Protein AF-A0A183TJP1-F1 (afdb_monomer)

Foldseek 3Di:
DAEALLAEDDPVNLVVQVVVQVVQVVCVVVVDDDAAAHEHALDDDSLVVSCVVVVHDSVVSSVVSVVNHVCCVCPVSVGPHDHVPYYYCPDPVNCVVVVVVLVVCVVVVQKDKDWDWFWADPVSRDTDDPVQADPQCAGVPPRGRTDTDTDIDMDGPVVVVDDVPPPPVPDDDDDDDDDDPDDDDD

Structure (mmCIF, N/CA/C/O backbone):
data_AF-A0A183TJP1-F1
#
_entry.id   AF-A0A183TJP1-F1
#
loop_
_atom_site.group_PDB
_atom_site.id
_atom_site.type_symbol
_atom_site.label_atom_id
_atom_site.label_alt_id
_atom_site.label_comp_id
_atom_site.label_asym_id
_atom_site.label_entity_id
_atom_site.label_seq_id
_atom_site.pdbx_PDB_ins_code
_atom_site.Cartn_x
_atom_site.Cartn_y
_atom_site.Cartn_z
_atom_site.occupancy
_atom_site.B_iso_or_equiv
_atom_site.auth_seq_id
_atom_site.auth_comp_id
_atom_site.auth_asym_id
_atom_site.auth_atom_id
_atom_site.pdbx_PDB_model_num
ATOM 1 N N . MET A 1 1 ? -11.135 -2.118 0.634 1.00 88.88 1 MET A N 1
ATOM 2 C CA . MET A 1 1 ? -9.864 -1.625 0.067 1.00 88.88 1 MET A CA 1
ATOM 3 C C . MET A 1 1 ? -9.422 -0.454 0.915 1.00 88.88 1 MET A C 1
ATOM 5 O O . MET A 1 1 ? -10.287 0.301 1.332 1.00 88.88 1 MET A O 1
ATOM 9 N N . PHE A 1 2 ? -8.143 -0.367 1.237 1.00 92.06 2 PHE A N 1
ATOM 10 C CA . PHE A 1 2 ? -7.569 0.700 2.052 1.00 92.06 2 PHE A CA 1
ATOM 11 C C . PHE A 1 2 ? -6.941 1.753 1.116 1.00 92.06 2 PHE A C 1
ATOM 13 O O . PHE A 1 2 ? -6.644 1.404 -0.028 1.00 92.06 2 PHE A O 1
ATOM 20 N N . PRO A 1 3 ? -6.851 3.036 1.507 1.00 95.25 3 PRO A N 1
ATOM 21 C CA . PRO A 1 3 ? -6.576 4.113 0.559 1.00 95.25 3 PRO A CA 1
ATOM 22 C C . PRO A 1 3 ? -5.080 4.312 0.283 1.00 95.25 3 PRO A C 1
ATOM 24 O O . PRO A 1 3 ? -4.235 4.041 1.139 1.00 95.25 3 PRO A O 1
ATOM 27 N N . TYR A 1 4 ? -4.782 4.900 -0.879 1.00 93.75 4 TYR A N 1
ATOM 28 C CA . TYR A 1 4 ? -3.494 5.544 -1.139 1.00 93.75 4 TYR A CA 1
ATOM 29 C C . TYR A 1 4 ? -3.394 6.849 -0.330 1.00 93.75 4 TYR A C 1
ATOM 31 O O . TYR A 1 4 ? -4.295 7.689 -0.442 1.00 93.75 4 TYR A O 1
ATOM 39 N N . PRO A 1 5 ? -2.319 7.085 0.444 1.00 93.38 5 PRO A N 1
ATOM 40 C CA . PRO A 1 5 ? -2.103 8.326 1.179 1.00 93.38 5 PRO A CA 1
ATOM 41 C C . PRO A 1 5 ? -1.522 9.424 0.274 1.00 93.38 5 PRO A C 1
ATOM 43 O O . PRO A 1 5 ? -0.452 9.978 0.519 1.00 93.38 5 PRO A O 1
ATOM 46 N N . SER A 1 6 ? -2.225 9.732 -0.815 1.00 85.31 6 SER A N 1
ATOM 47 C CA . SER A 1 6 ? -1.802 10.703 -1.832 1.00 85.31 6 SER A CA 1
ATOM 48 C C . SER A 1 6 ? -2.405 12.103 -1.640 1.00 85.31 6 SER A C 1
ATOM 50 O O . SER A 1 6 ? -2.262 12.954 -2.516 1.00 85.31 6 SER A O 1
ATOM 52 N N . GLY A 1 7 ? -3.113 12.347 -0.533 1.00 88.25 7 GLY A N 1
ATOM 53 C CA . GLY A 1 7 ? -3.747 13.628 -0.226 1.00 88.25 7 GLY A CA 1
ATOM 54 C C . GLY A 1 7 ? -4.853 13.491 0.822 1.00 88.25 7 GLY A C 1
ATOM 55 O O . GLY A 1 7 ? -4.671 12.839 1.844 1.00 88.25 7 GLY A O 1
ATOM 56 N N . ARG A 1 8 ? -6.016 14.106 0.568 1.00 93.06 8 ARG A N 1
ATOM 57 C CA . ARG A 1 8 ? -7.192 14.040 1.456 1.00 93.06 8 ARG A CA 1
ATOM 58 C C . ARG A 1 8 ? -8.213 13.018 0.967 1.00 93.06 8 ARG A C 1
ATOM 60 O O . ARG A 1 8 ? -8.347 12.785 -0.234 1.00 93.06 8 ARG A O 1
ATOM 67 N N . LEU A 1 9 ? -8.988 12.461 1.895 1.00 96.00 9 LEU A N 1
ATOM 68 C CA . LEU A 1 9 ? -10.126 11.618 1.548 1.00 96.00 9 LEU A CA 1
ATOM 69 C C . LEU A 1 9 ? -11.232 12.465 0.908 1.00 96.00 9 LEU A C 1
ATOM 71 O O . LEU A 1 9 ? -11.452 13.623 1.253 1.00 96.00 9 LEU A O 1
ATOM 75 N N . HIS A 1 10 ? -11.948 11.851 -0.027 1.00 94.69 10 HIS A N 1
ATOM 76 C CA . HIS A 1 10 ? -13.047 12.463 -0.779 1.00 94.69 10 HIS A CA 1
ATOM 77 C C . HIS A 1 10 ? -14.344 11.656 -0.621 1.00 94.69 10 HIS A C 1
ATOM 79 O O . HIS A 1 10 ? -14.328 10.537 -0.110 1.00 94.69 10 HIS A O 1
ATOM 85 N N . MET A 1 11 ? -15.464 12.154 -1.153 1.00 96.12 11 MET A N 1
ATOM 86 C CA . MET A 1 11 ? -16.792 11.529 -1.001 1.00 96.12 11 MET A CA 1
ATOM 87 C C . MET A 1 11 ? -16.870 10.061 -1.446 1.00 96.12 11 MET A C 1
ATOM 89 O O . MET A 1 11 ? -17.576 9.268 -0.829 1.00 96.12 11 MET A O 1
ATOM 93 N N . GLY A 1 12 ? -16.113 9.664 -2.474 1.00 95.88 12 GLY A N 1
ATOM 94 C CA . GLY A 1 12 ? -15.980 8.248 -2.846 1.00 95.88 12 GLY A CA 1
ATOM 95 C C . GLY A 1 12 ? -15.450 7.353 -1.713 1.00 95.88 12 GLY A C 1
ATOM 96 O O . GLY A 1 12 ? -16.001 6.279 -1.483 1.00 95.88 12 GLY A O 1
ATOM 97 N N . HIS A 1 13 ? -14.447 7.815 -0.959 1.00 97.06 13 HIS A N 1
ATOM 98 C CA . HIS A 1 13 ? -13.922 7.097 0.203 1.00 97.06 13 HIS A CA 1
ATOM 99 C C . HIS A 1 13 ? -14.969 7.002 1.311 1.00 97.06 13 HIS A C 1
ATOM 101 O O . HIS A 1 13 ? -15.227 5.909 1.812 1.00 97.06 13 HIS A O 1
ATOM 107 N N . LEU A 1 14 ? -15.621 8.128 1.630 1.00 96.12 14 LEU A N 1
ATOM 108 C CA . LEU A 1 14 ? -16.692 8.166 2.626 1.00 96.12 14 LEU A CA 1
ATOM 109 C C . LEU A 1 14 ? -17.774 7.136 2.291 1.00 96.12 14 LEU A C 1
ATOM 111 O O . LEU A 1 14 ? -18.090 6.290 3.117 1.00 96.12 14 LEU A O 1
ATOM 115 N N . ARG A 1 15 ? -18.271 7.129 1.048 1.00 96.56 15 ARG A N 1
ATOM 116 C CA . ARG A 1 15 ? -19.293 6.173 0.600 1.00 96.56 15 ARG A CA 1
ATOM 117 C C . ARG A 1 15 ? -18.889 4.723 0.873 1.00 96.56 15 ARG A C 1
ATOM 119 O O . ARG A 1 15 ? -19.682 3.971 1.433 1.00 96.56 15 ARG A O 1
ATOM 126 N N . VAL A 1 16 ? -17.688 4.317 0.461 1.00 96.44 16 VAL A N 1
ATOM 127 C CA . VAL A 1 16 ? -17.241 2.920 0.593 1.00 96.44 16 VAL A CA 1
ATOM 128 C C . VAL A 1 16 ? -17.039 2.545 2.062 1.00 96.44 16 VAL A C 1
ATOM 130 O O . VAL A 1 16 ? -17.449 1.461 2.482 1.00 96.44 16 VAL A O 1
ATOM 133 N N . TYR A 1 17 ? -16.450 3.433 2.860 1.00 97.88 17 TYR A N 1
ATOM 134 C CA . TYR A 1 17 ? -16.143 3.136 4.257 1.00 97.88 17 TYR A CA 1
ATOM 135 C C . TYR A 1 17 ? -17.367 3.202 5.166 1.00 97.88 17 TYR A C 1
ATOM 137 O O . TYR A 1 17 ? -17.483 2.372 6.064 1.00 97.88 17 TYR A O 1
ATOM 145 N N . THR A 1 18 ? -18.324 4.091 4.897 1.00 97.56 18 THR A N 1
ATOM 146 C CA . THR A 1 18 ? -19.598 4.138 5.625 1.00 97.56 18 THR A CA 1
ATOM 147 C C . THR A 1 18 ? -20.397 2.851 5.437 1.00 97.56 18 THR A C 1
ATOM 149 O O . THR A 1 18 ? -20.945 2.338 6.407 1.00 97.56 18 THR A O 1
ATOM 152 N N . VAL A 1 19 ? -20.434 2.272 4.230 1.00 97.44 19 VAL A N 1
ATOM 153 C CA . VAL A 1 19 ? -21.123 0.985 4.006 1.00 97.44 19 VAL A CA 1
ATOM 154 C C . VAL A 1 19 ? -20.506 -0.125 4.862 1.00 97.44 19 VAL A C 1
ATOM 156 O O . VAL A 1 19 ? -21.230 -0.888 5.503 1.00 97.44 19 VAL A O 1
ATOM 159 N N . ALA A 1 20 ? -19.175 -0.196 4.918 1.00 97.19 20 ALA A N 1
ATOM 160 C CA . ALA A 1 20 ? -18.482 -1.165 5.761 1.00 97.19 20 ALA A CA 1
ATOM 161 C C . ALA A 1 20 ? -18.715 -0.903 7.262 1.00 97.19 20 ALA A C 1
ATOM 163 O O . ALA A 1 20 ? -18.936 -1.849 8.015 1.00 97.19 20 ALA A O 1
ATOM 164 N N . ASP A 1 21 ? -18.738 0.363 7.685 1.00 98.19 21 ASP A N 1
ATOM 165 C CA . ASP A 1 21 ? -18.991 0.759 9.073 1.00 98.19 21 ASP A CA 1
ATOM 166 C C . ASP A 1 21 ? -20.412 0.408 9.535 1.00 98.19 21 ASP A C 1
ATOM 168 O O . ASP A 1 21 ? -20.590 -0.124 10.631 1.00 98.19 21 ASP A O 1
ATOM 172 N N . VAL A 1 22 ? -21.421 0.609 8.679 1.00 98.31 22 VAL A N 1
ATOM 173 C CA . VAL A 1 22 ? -22.808 0.193 8.949 1.00 98.31 22 VAL A CA 1
ATOM 174 C C . VAL A 1 22 ? -22.876 -1.311 9.202 1.00 98.31 22 VAL A C 1
ATOM 176 O O . VAL A 1 22 ? -23.465 -1.740 10.196 1.00 98.31 22 VAL A O 1
ATOM 179 N N . LEU A 1 23 ? -22.233 -2.121 8.355 1.00 98.12 23 LEU A N 1
ATOM 180 C CA . LEU A 1 23 ? -22.175 -3.570 8.555 1.00 98.12 23 LEU A CA 1
ATOM 181 C C . LEU A 1 23 ? -21.422 -3.924 9.839 1.00 98.12 23 LEU A C 1
ATOM 183 O O . LEU A 1 23 ? -21.902 -4.746 10.620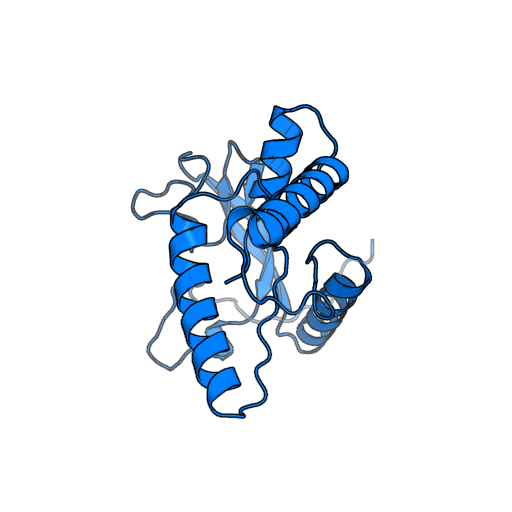 1.00 98.12 23 LEU A O 1
ATOM 187 N N . ALA A 1 24 ? -20.278 -3.290 10.096 1.00 98.19 24 ALA A N 1
ATOM 188 C CA . ALA A 1 24 ? -19.489 -3.548 11.293 1.00 98.19 24 ALA A CA 1
ATOM 189 C C . ALA A 1 24 ? -20.296 -3.277 12.570 1.00 98.19 24 ALA A C 1
ATOM 191 O O . ALA A 1 24 ? -20.317 -4.108 13.479 1.00 98.19 24 ALA A O 1
ATOM 192 N N . ARG A 1 25 ? -21.018 -2.153 12.624 1.00 98.44 25 ARG A N 1
ATOM 193 C CA . ARG A 1 25 ? -21.908 -1.799 13.739 1.00 98.44 25 ARG A CA 1
ATOM 194 C C . ARG A 1 25 ? -23.083 -2.764 13.864 1.00 98.44 25 ARG A C 1
ATOM 196 O O . ARG A 1 25 ? -23.352 -3.218 14.971 1.00 98.44 25 ARG A O 1
ATOM 203 N N . TYR A 1 26 ? -23.724 -3.128 12.754 1.00 98.50 26 TYR A N 1
ATOM 204 C CA . TYR A 1 26 ? -24.827 -4.092 12.734 1.00 98.50 26 TYR A CA 1
ATOM 205 C C . TYR A 1 26 ? -24.418 -5.469 13.277 1.00 98.50 26 TYR A C 1
ATOM 207 O O . TYR A 1 26 ? -25.131 -6.076 14.074 1.00 98.50 26 TYR A O 1
ATOM 215 N N . TYR A 1 27 ? -23.257 -5.987 12.878 1.00 98.50 27 TYR A N 1
ATOM 216 C CA . TYR A 1 27 ? -22.787 -7.276 13.386 1.00 98.50 27 TYR A CA 1
ATOM 217 C C . TYR A 1 27 ? -22.326 -7.179 14.849 1.00 98.50 27 TYR A C 1
ATOM 219 O O . TYR A 1 27 ? -22.632 -8.080 15.631 1.00 98.50 27 TYR A O 1
ATOM 227 N N . ARG A 1 28 ? -21.693 -6.072 15.264 1.00 98.00 28 ARG A N 1
ATOM 228 C CA . ARG A 1 28 ? -21.367 -5.824 16.682 1.00 98.00 28 ARG A CA 1
ATOM 229 C C . ARG A 1 28 ? -22.619 -5.758 17.556 1.00 98.00 28 ARG A C 1
ATOM 231 O O . ARG A 1 28 ? -22.633 -6.364 18.621 1.00 98.00 28 ARG A O 1
ATOM 238 N N . SER A 1 29 ? -23.692 -5.107 17.097 1.00 98.19 29 SER A N 1
ATOM 239 C CA . SER A 1 29 ? -24.959 -5.040 17.843 1.00 98.19 29 SER A CA 1
ATOM 240 C C . SER A 1 29 ? -25.673 -6.390 17.947 1.00 98.19 29 SER A C 1
ATOM 242 O O . SER A 1 29 ? -26.558 -6.548 18.780 1.00 98.19 29 SER A O 1
ATOM 244 N N . ARG A 1 30 ? -25.294 -7.375 17.123 1.00 98.38 30 ARG A N 1
ATOM 245 C CA . ARG A 1 30 ? -25.762 -8.767 17.206 1.00 98.38 30 ARG A CA 1
ATOM 246 C C . ARG A 1 30 ? -24.764 -9.696 17.905 1.00 98.38 30 ARG A C 1
ATOM 248 O O . ARG A 1 30 ? -24.804 -10.903 17.695 1.00 98.38 30 ARG A O 1
ATOM 255 N N . ASN A 1 31 ? -23.885 -9.142 18.742 1.00 98.06 31 ASN A N 1
ATOM 256 C CA . ASN A 1 31 ? -22.903 -9.877 19.545 1.00 98.06 31 ASN A CA 1
ATOM 257 C C . ASN A 1 31 ? -21.882 -10.689 18.727 1.00 98.06 31 ASN A C 1
ATOM 259 O O . ASN A 1 31 ? -21.295 -11.640 19.239 1.00 98.06 31 ASN A O 1
ATOM 263 N N . HIS A 1 32 ? -21.631 -10.318 17.468 1.00 98.38 32 HIS A N 1
ATOM 264 C CA . HIS A 1 32 ? -20.525 -10.898 16.711 1.00 98.38 32 HIS A CA 1
ATOM 265 C C . HIS A 1 32 ? -19.209 -10.181 17.029 1.00 98.38 32 HIS A C 1
ATOM 267 O O . HIS A 1 32 ? -19.157 -8.954 17.153 1.00 98.38 32 HIS A O 1
ATOM 273 N N . THR A 1 33 ? -18.113 -10.938 17.072 1.00 97.75 33 THR A N 1
ATOM 274 C CA . THR A 1 33 ? -16.760 -10.375 17.077 1.00 97.75 33 THR A CA 1
ATOM 275 C C . THR A 1 33 ? -16.428 -9.851 15.682 1.00 97.75 33 THR A C 1
ATOM 277 O O . THR A 1 33 ? -16.286 -10.626 14.739 1.00 97.75 33 THR A O 1
ATOM 280 N N . VAL A 1 34 ? -16.304 -8.529 15.542 1.00 97.81 34 VAL A N 1
ATOM 281 C CA . VAL A 1 34 ? -16.038 -7.871 14.254 1.00 97.81 34 VAL A CA 1
ATOM 282 C C . VAL A 1 34 ? -14.661 -7.222 14.259 1.00 97.81 34 VAL A C 1
ATOM 284 O O . VAL A 1 34 ? -14.406 -6.302 15.039 1.00 97.81 34 VAL A O 1
ATOM 287 N N . ILE A 1 35 ? -13.815 -7.649 13.322 1.00 97.75 35 ILE A N 1
ATOM 288 C CA . ILE A 1 35 ? -12.552 -6.986 12.991 1.00 97.75 35 ILE A CA 1
ATOM 289 C C . ILE A 1 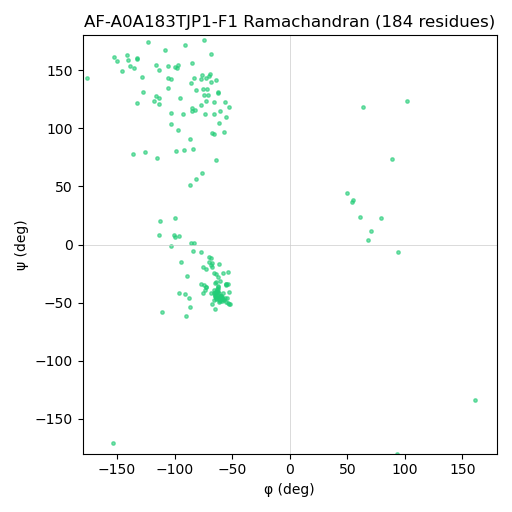35 ? -12.836 -6.019 11.841 1.00 97.75 35 ILE A C 1
ATOM 291 O O . ILE A 1 35 ? -13.142 -6.448 10.730 1.00 97.75 35 ILE A O 1
ATOM 295 N N . PHE A 1 36 ? -12.746 -4.718 12.115 1.00 97.50 36 PHE A N 1
ATOM 296 C CA . PHE A 1 36 ? -12.922 -3.664 11.114 1.00 97.50 36 PHE A CA 1
ATOM 297 C C . PHE A 1 36 ? -11.693 -2.744 11.125 1.00 97.50 36 PHE A C 1
ATOM 299 O O . PHE A 1 36 ? -11.714 -1.710 11.789 1.00 97.50 36 PHE A O 1
ATOM 306 N N . PRO A 1 37 ? -10.587 -3.162 10.486 1.00 97.75 37 PRO A N 1
ATOM 307 C CA . PRO A 1 37 ? -9.316 -2.459 10.538 1.00 97.75 37 PRO A CA 1
ATOM 308 C C . PRO A 1 37 ? -9.203 -1.445 9.392 1.00 97.75 37 PRO A C 1
ATOM 310 O O . PRO A 1 37 ? -10.001 -1.442 8.451 1.00 97.75 37 PRO A O 1
ATOM 313 N N . MET A 1 38 ? -8.157 -0.629 9.445 1.00 97.88 38 MET A N 1
ATOM 314 C CA . MET A 1 38 ? -7.733 0.234 8.346 1.00 97.88 38 MET A CA 1
ATOM 315 C C . MET A 1 38 ? -6.225 0.106 8.141 1.00 97.88 38 MET A C 1
ATOM 317 O O . MET A 1 38 ? -5.511 -0.320 9.043 1.00 97.88 38 MET A O 1
ATOM 321 N N . GLY A 1 39 ? -5.739 0.477 6.964 1.00 97.62 39 GLY A N 1
ATOM 322 C CA . GLY A 1 39 ? -4.312 0.602 6.694 1.00 97.62 39 GLY A CA 1
ATOM 323 C C . GLY A 1 39 ? -4.051 1.613 5.588 1.00 97.62 39 GLY A C 1
ATOM 324 O O . GLY A 1 39 ? -4.977 2.289 5.143 1.00 97.62 39 GLY A O 1
ATOM 325 N N . TRP A 1 40 ? -2.810 1.680 5.115 1.00 97.56 40 TRP A N 1
ATOM 326 C CA . TRP A 1 40 ? -2.371 2.659 4.115 1.00 97.56 40 TRP A CA 1
ATOM 327 C C . TRP A 1 40 ? -1.576 1.993 2.998 1.00 97.56 40 TRP A C 1
ATOM 329 O O . TRP A 1 40 ? -0.559 1.348 3.271 1.00 97.56 40 TRP A O 1
ATOM 339 N N . ASP A 1 41 ? -2.037 2.127 1.750 1.00 95.94 41 ASP A N 1
ATOM 340 C CA . ASP A 1 41 ? -1.293 1.640 0.584 1.00 95.94 41 ASP A CA 1
ATOM 341 C C . ASP A 1 41 ? -0.278 2.709 0.176 1.00 95.94 41 ASP A C 1
ATOM 343 O O . ASP A 1 41 ? -0.541 3.589 -0.633 1.00 95.94 41 ASP A O 1
ATOM 347 N N . ALA A 1 42 ? 0.849 2.706 0.874 1.00 94.56 42 ALA A N 1
ATOM 348 C CA . ALA A 1 42 ? 1.754 3.832 1.038 1.00 94.56 42 ALA A CA 1
ATOM 349 C C . ALA A 1 42 ? 2.992 3.800 0.124 1.00 94.56 42 ALA A C 1
ATOM 351 O O . ALA A 1 42 ? 3.879 4.639 0.270 1.00 94.56 42 ALA A O 1
ATOM 352 N N . PHE A 1 43 ? 3.072 2.847 -0.807 1.00 91.75 43 PHE A N 1
ATOM 353 C CA . PHE A 1 43 ? 4.120 2.787 -1.829 1.00 91.75 43 PHE A CA 1
ATOM 354 C C . PHE A 1 43 ? 3.584 3.133 -3.221 1.00 91.75 43 PHE A C 1
ATOM 356 O O . PHE A 1 43 ? 2.382 3.147 -3.476 1.00 91.75 43 PHE A O 1
ATOM 363 N N . GLY A 1 44 ? 4.517 3.348 -4.146 1.00 86.88 44 GLY A N 1
ATOM 364 C CA . GLY A 1 44 ? 4.236 3.473 -5.568 1.00 86.88 44 GLY A CA 1
ATOM 365 C C . GLY A 1 44 ? 4.019 4.906 -6.035 1.00 86.88 44 GLY A C 1
ATOM 366 O O . GLY A 1 44 ? 4.064 5.871 -5.268 1.00 86.88 44 GLY A O 1
ATOM 367 N N . LEU A 1 45 ? 3.760 5.010 -7.339 1.00 83.75 45 LEU A N 1
ATOM 368 C CA . LEU A 1 45 ? 3.707 6.276 -8.059 1.00 83.75 45 LEU A CA 1
ATOM 369 C C . LEU A 1 45 ? 2.766 7.313 -7.409 1.00 83.75 45 LEU A C 1
ATOM 371 O O . LEU A 1 45 ? 3.137 8.491 -7.39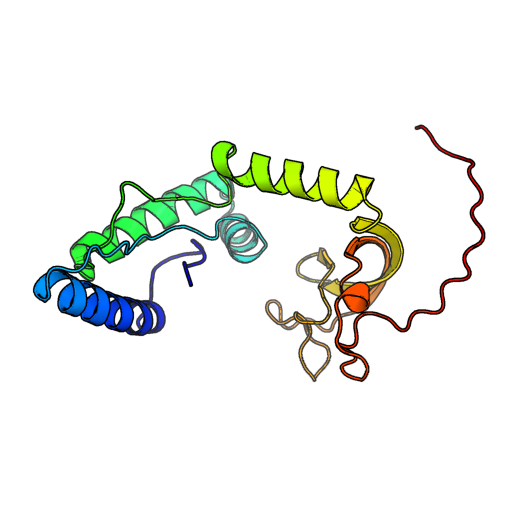7 1.00 83.75 45 LEU A O 1
ATOM 375 N N . PRO A 1 46 ? 1.560 6.968 -6.889 1.00 82.19 46 PRO A N 1
ATOM 376 C CA . PRO A 1 46 ? 0.640 7.955 -6.321 1.00 82.19 46 PRO A CA 1
ATOM 377 C C . PRO A 1 46 ? 1.275 8.866 -5.269 1.00 82.19 46 PRO A C 1
ATOM 379 O O . PRO A 1 46 ? 1.182 10.089 -5.390 1.00 82.19 46 PRO A O 1
ATOM 382 N N . ALA A 1 47 ? 1.946 8.271 -4.281 1.00 81.69 47 ALA A N 1
ATOM 383 C CA . ALA A 1 47 ? 2.628 8.995 -3.213 1.00 81.69 47 ALA A CA 1
ATOM 384 C C . ALA A 1 47 ? 3.920 9.661 -3.710 1.00 81.69 47 ALA A C 1
ATOM 386 O O . ALA A 1 47 ? 4.197 10.799 -3.340 1.00 81.69 47 ALA A O 1
ATOM 387 N N . GLU A 1 48 ? 4.675 8.980 -4.575 1.00 84.50 48 GLU A N 1
ATOM 388 C CA . GLU A 1 48 ? 5.956 9.464 -5.093 1.00 84.50 48 GLU A CA 1
ATOM 389 C C . GLU A 1 48 ? 5.804 10.721 -5.959 1.00 84.50 48 GLU A C 1
ATOM 391 O O . GLU A 1 48 ? 6.376 11.756 -5.620 1.00 84.50 48 GLU A O 1
ATOM 396 N N . ASN A 1 49 ? 4.971 10.695 -7.006 1.00 84.81 49 ASN A N 1
ATOM 397 C CA . ASN A 1 49 ? 4.811 11.863 -7.883 1.00 84.81 49 ASN A CA 1
ATOM 398 C C . ASN A 1 49 ? 4.225 13.058 -7.116 1.00 84.81 49 ASN A C 1
ATOM 400 O O . ASN A 1 49 ? 4.658 14.186 -7.310 1.00 84.81 49 ASN A O 1
ATOM 404 N N . ALA A 1 50 ? 3.282 12.820 -6.194 1.00 83.38 50 ALA A N 1
ATOM 405 C CA . ALA A 1 50 ? 2.693 13.897 -5.399 1.00 83.38 50 ALA A CA 1
ATOM 406 C C . ALA A 1 50 ? 3.724 14.591 -4.490 1.00 83.38 50 ALA A C 1
ATOM 408 O O . ALA A 1 50 ? 3.598 15.793 -4.234 1.00 83.38 50 ALA A O 1
ATOM 409 N N . ALA A 1 51 ? 4.724 13.845 -4.017 1.00 86.25 51 ALA A N 1
ATOM 410 C CA . ALA A 1 51 ? 5.843 14.373 -3.251 1.00 86.25 51 ALA A CA 1
ATOM 411 C C . ALA A 1 51 ? 6.852 15.112 -4.151 1.00 86.25 51 ALA A C 1
ATOM 413 O O . ALA A 1 51 ? 7.275 16.213 -3.796 1.00 86.25 51 ALA A O 1
ATOM 414 N N . ILE A 1 52 ? 7.163 14.564 -5.335 1.00 85.75 52 ILE A N 1
ATOM 415 C CA . ILE A 1 52 ? 8.028 15.196 -6.349 1.00 85.75 52 ILE A CA 1
ATOM 416 C C . ILE A 1 52 ? 7.462 16.552 -6.785 1.00 85.75 52 ILE A C 1
ATOM 418 O O . ILE A 1 52 ? 8.183 17.545 -6.732 1.00 85.75 52 ILE A O 1
ATOM 422 N N . ASP A 1 53 ? 6.170 16.627 -7.117 1.00 85.88 53 ASP A N 1
ATOM 423 C CA . ASP A 1 53 ? 5.494 17.867 -7.538 1.00 85.88 53 ASP A CA 1
ATOM 424 C C . ASP A 1 53 ? 5.591 18.986 -6.487 1.00 85.88 53 ASP A C 1
ATOM 426 O O . ASP A 1 53 ? 5.477 20.171 -6.801 1.00 85.88 53 ASP A O 1
ATOM 430 N N . ARG A 1 54 ? 5.773 18.610 -5.217 1.00 86.12 54 ARG A N 1
ATOM 431 C CA . ARG A 1 54 ? 5.859 19.522 -4.069 1.00 86.12 54 ARG A CA 1
ATOM 432 C C . ARG A 1 54 ? 7.286 19.732 -3.579 1.00 86.12 54 ARG A C 1
ATOM 434 O O . ARG A 1 54 ? 7.477 20.497 -2.639 1.00 86.12 54 ARG A O 1
ATOM 441 N N . SER A 1 55 ? 8.272 19.073 -4.187 1.00 92.12 55 SER A N 1
ATOM 442 C CA . SER A 1 55 ? 9.665 19.059 -3.728 1.00 92.12 55 SER A CA 1
ATOM 443 C C . SER A 1 55 ? 9.810 18.604 -2.266 1.00 92.12 55 SER A C 1
ATOM 445 O O . SER A 1 55 ? 10.618 19.146 -1.513 1.00 92.12 55 SER A O 1
ATOM 447 N N . ILE A 1 56 ? 9.012 17.614 -1.850 1.00 92.06 56 ILE A N 1
ATOM 448 C CA . ILE A 1 56 ? 9.020 17.028 -0.500 1.00 92.06 56 ILE A CA 1
ATOM 449 C C . ILE A 1 56 ? 9.501 15.576 -0.589 1.00 92.06 56 ILE A C 1
ATOM 451 O O . ILE A 1 56 ? 9.278 14.889 -1.583 1.00 92.06 56 ILE A O 1
ATOM 455 N N . LEU A 1 57 ? 10.147 15.078 0.468 1.00 92.31 57 LEU A N 1
ATOM 456 C CA . LEU A 1 57 ? 10.503 13.662 0.561 1.00 92.31 57 LEU A CA 1
ATOM 457 C C . LEU A 1 57 ? 9.234 12.781 0.571 1.00 92.31 57 LEU A C 1
ATOM 459 O O . LEU A 1 57 ? 8.352 13.019 1.402 1.00 92.31 57 LEU A O 1
ATOM 463 N N . PRO A 1 58 ? 9.148 11.719 -0.258 1.00 92.12 58 PRO A N 1
ATOM 464 C CA . PRO A 1 58 ? 7.974 10.843 -0.299 1.00 92.12 58 PRO A CA 1
ATOM 465 C C . PRO A 1 58 ? 7.590 10.246 1.055 1.00 92.12 58 PRO A C 1
ATOM 467 O O . PRO A 1 58 ? 6.405 10.108 1.344 1.00 92.12 58 PRO A O 1
ATOM 470 N N . SER A 1 59 ? 8.570 9.938 1.910 1.00 92.44 59 SER A N 1
ATOM 471 C CA . SER A 1 59 ? 8.331 9.425 3.264 1.00 92.44 59 SER A CA 1
ATOM 472 C C . SER A 1 59 ? 7.604 10.432 4.157 1.00 92.44 59 SER A C 1
ATOM 474 O O . SER A 1 59 ? 6.663 10.056 4.853 1.00 92.44 59 SER A O 1
ATOM 476 N N . VAL A 1 60 ? 8.003 11.706 4.103 1.00 93.50 60 VAL A N 1
ATOM 477 C CA . VAL A 1 60 ? 7.384 12.796 4.871 1.00 93.50 60 VAL A CA 1
ATOM 478 C C . VAL A 1 60 ? 5.972 13.049 4.355 1.00 93.50 60 VAL A C 1
ATOM 480 O O . VAL A 1 60 ? 5.019 12.961 5.120 1.00 93.50 60 VAL A O 1
ATOM 483 N N . TRP A 1 61 ? 5.823 13.231 3.039 1.00 93.31 61 TRP A N 1
ATOM 484 C CA . TRP A 1 61 ? 4.523 13.438 2.394 1.00 93.31 61 TRP A CA 1
ATOM 485 C C . TRP A 1 61 ? 3.517 12.326 2.722 1.00 93.31 61 TRP A C 1
ATOM 487 O O . TRP A 1 61 ? 2.368 12.582 3.079 1.00 93.31 61 TRP A O 1
ATOM 497 N N . THR A 1 62 ? 3.969 11.076 2.636 1.00 94.75 62 THR A N 1
ATOM 498 C CA . THR A 1 62 ? 3.159 9.896 2.944 1.00 94.75 62 THR A CA 1
ATOM 499 C C . THR A 1 62 ? 2.745 9.874 4.412 1.00 94.75 62 THR A C 1
ATOM 501 O O . THR A 1 62 ? 1.571 9.667 4.707 1.00 94.75 62 THR A O 1
ATOM 504 N N . SER A 1 63 ? 3.683 10.121 5.331 1.00 95.00 63 SER A N 1
ATOM 505 C CA . SER A 1 63 ? 3.418 10.160 6.774 1.00 95.00 63 SER A CA 1
ATOM 506 C C . SER A 1 63 ? 2.402 11.248 7.140 1.00 95.00 63 SER A C 1
ATOM 508 O O . SER A 1 63 ? 1.445 10.990 7.871 1.00 95.00 63 SER A O 1
ATOM 510 N N . ASP A 1 64 ? 2.559 12.449 6.584 1.00 95.56 64 ASP A N 1
ATOM 511 C CA . ASP A 1 64 ? 1.667 13.581 6.845 1.00 95.56 64 ASP A CA 1
ATOM 512 C C . ASP A 1 64 ? 0.246 13.315 6.331 1.00 95.56 64 ASP A C 1
ATOM 514 O O . ASP A 1 64 ? -0.738 13.563 7.036 1.00 95.56 64 ASP A O 1
ATOM 518 N N . ASN A 1 65 ? 0.122 12.734 5.134 1.00 95.81 65 ASN A N 1
ATOM 519 C CA . ASN A 1 65 ? -1.177 12.346 4.588 1.00 95.81 65 ASN A CA 1
ATOM 520 C C . ASN A 1 65 ? -1.834 11.231 5.400 1.00 95.81 65 ASN A C 1
ATOM 522 O O . ASN A 1 65 ? -3.030 11.317 5.666 1.00 95.81 65 ASN A O 1
ATOM 526 N N . ILE A 1 66 ? -1.079 10.216 5.832 1.00 97.19 66 ILE A N 1
ATOM 527 C CA . ILE A 1 66 ? -1.590 9.153 6.710 1.00 97.19 66 ILE A CA 1
ATOM 528 C C . ILE A 1 66 ? -2.204 9.762 7.972 1.00 97.19 66 ILE A C 1
ATOM 530 O O . ILE A 1 66 ? -3.351 9.459 8.302 1.00 97.19 66 ILE A O 1
ATOM 534 N N . ASN A 1 67 ? -1.488 10.675 8.634 1.00 97.12 67 ASN A N 1
ATOM 535 C CA . ASN A 1 67 ? -1.983 11.344 9.836 1.00 97.12 67 ASN A CA 1
ATOM 536 C C . ASN A 1 67 ? -3.263 12.142 9.550 1.00 97.12 67 ASN A C 1
ATOM 538 O O . ASN A 1 67 ? -4.272 11.956 10.232 1.00 97.12 67 ASN A O 1
ATOM 542 N N . SER A 1 68 ? -3.272 12.958 8.491 1.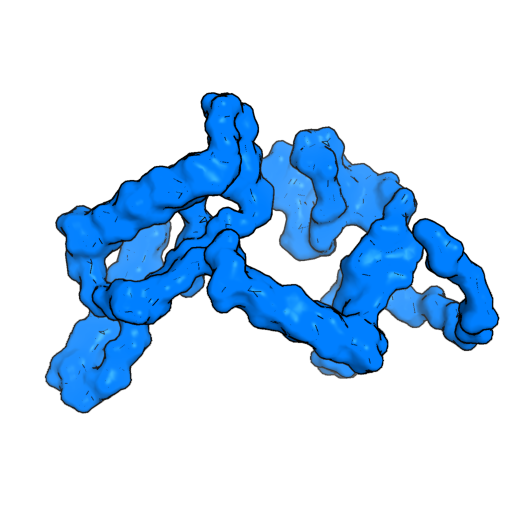00 97.25 68 SER A N 1
ATOM 543 C CA . SER A 1 68 ? -4.450 13.756 8.123 1.00 97.25 68 SER A CA 1
ATOM 544 C C . SER A 1 68 ? -5.662 12.893 7.755 1.00 97.25 68 SER A C 1
ATOM 546 O O . SER A 1 68 ? -6.797 13.200 8.124 1.00 97.25 68 SER A O 1
ATOM 548 N N . MET A 1 69 ? -5.453 11.797 7.029 1.00 97.69 69 MET A N 1
ATOM 549 C CA . MET A 1 69 ? -6.526 10.890 6.628 1.00 97.69 69 MET A CA 1
ATOM 550 C C . MET A 1 69 ? -7.038 10.071 7.813 1.00 97.69 69 MET A C 1
ATOM 552 O O . MET A 1 69 ? -8.243 9.847 7.916 1.00 97.69 69 MET A O 1
ATOM 556 N N . ARG A 1 70 ? -6.163 9.660 8.736 1.00 97.69 70 ARG A N 1
ATOM 557 C CA . ARG A 1 70 ? -6.552 9.006 9.993 1.00 97.69 70 ARG A CA 1
ATOM 558 C C . ARG A 1 70 ? -7.460 9.912 10.819 1.00 97.69 70 ARG A C 1
ATOM 560 O O . ARG A 1 70 ? -8.485 9.451 11.331 1.00 97.69 70 ARG A O 1
ATOM 567 N N . GLU A 1 71 ? -7.109 11.191 10.924 1.00 97.75 71 GLU A N 1
ATOM 568 C CA . GLU A 1 71 ? -7.938 12.200 11.583 1.00 97.75 71 GLU A CA 1
ATOM 569 C C . GLU A 1 71 ? -9.289 12.349 10.888 1.00 97.75 71 GLU A C 1
ATOM 571 O O . GLU A 1 71 ? -10.309 12.251 11.562 1.00 97.75 71 GLU A O 1
ATOM 576 N N . GLN A 1 72 ? -9.325 12.465 9.557 1.00 97.81 72 GLN A N 1
ATOM 577 C CA . GLN A 1 72 ? -10.580 12.537 8.797 1.00 97.81 72 GLN A CA 1
ATOM 578 C C . GLN A 1 72 ? -11.477 11.314 9.045 1.00 97.81 72 GLN A C 1
ATOM 580 O O . GLN A 1 72 ? -12.659 11.464 9.350 1.00 97.81 72 GLN A O 1
ATOM 585 N N . LEU A 1 73 ? -10.931 10.094 8.982 1.00 97.88 73 LEU A N 1
ATOM 586 C CA . LEU A 1 73 ? -11.695 8.862 9.237 1.00 97.88 73 LEU A CA 1
ATOM 587 C C . LEU A 1 73 ? -12.251 8.809 10.667 1.00 97.88 73 LEU A C 1
ATOM 589 O O . LEU A 1 73 ? -13.354 8.303 10.884 1.00 97.88 73 LEU A O 1
ATOM 593 N N . THR A 1 74 ? -11.493 9.321 11.639 1.00 97.06 74 THR A N 1
ATOM 594 C CA . THR A 1 74 ? -11.826 9.219 13.067 1.00 97.06 74 THR A CA 1
ATOM 595 C C . THR A 1 74 ? -12.730 10.348 13.549 1.00 97.06 74 THR A C 1
ATOM 597 O O . THR A 1 74 ? -13.671 10.094 14.294 1.00 97.06 74 THR A O 1
ATOM 600 N N . ARG A 1 75 ? -12.426 11.595 13.182 1.00 96.00 75 ARG A N 1
ATOM 601 C CA . ARG A 1 75 ? -13.056 12.814 13.711 1.00 96.00 75 ARG A CA 1
ATOM 602 C C . ARG A 1 75 ? -14.180 13.318 12.819 1.00 96.00 75 ARG A C 1
ATOM 604 O O . ARG A 1 75 ? -15.225 13.680 13.347 1.00 96.00 75 ARG A O 1
ATOM 611 N N . ASP A 1 76 ? -13.983 13.287 11.505 1.00 96.31 76 ASP A N 1
ATOM 612 C CA . ASP A 1 76 ? -14.951 13.854 10.561 1.00 96.31 76 ASP A CA 1
ATOM 613 C C . ASP A 1 76 ? -15.977 12.800 10.124 1.00 96.31 76 ASP A C 1
ATOM 615 O O . ASP A 1 76 ? -17.174 13.071 10.065 1.00 96.31 76 ASP A O 1
ATOM 619 N N . MET A 1 77 ? -15.517 11.576 9.840 1.00 96.12 77 MET A N 1
ATOM 620 C CA . MET A 1 77 ? -16.366 10.472 9.365 1.00 96.12 77 MET A CA 1
ATOM 621 C C . MET A 1 77 ? -16.873 9.554 10.486 1.00 96.12 77 MET A C 1
ATOM 623 O O . MET A 1 77 ? -17.797 8.775 10.257 1.00 96.12 77 MET A O 1
ATOM 627 N N . LEU A 1 78 ? -16.280 9.637 11.684 1.00 96.81 78 LEU A N 1
ATOM 628 C CA . LEU A 1 78 ? -16.680 8.893 12.889 1.00 96.81 78 LEU A CA 1
ATOM 629 C C . LEU A 1 78 ? -16.765 7.366 12.692 1.00 96.81 78 LEU A C 1
ATOM 631 O O . LEU A 1 78 ? -17.636 6.690 13.255 1.00 96.81 78 LEU A O 1
ATOM 635 N N . LEU A 1 79 ? -15.858 6.802 11.892 1.00 97.19 79 LEU A N 1
ATOM 636 C CA . LEU A 1 79 ? -15.857 5.369 11.609 1.00 97.19 79 LEU A CA 1
ATOM 637 C C . LEU A 1 79 ? -15.373 4.561 12.818 1.00 97.19 79 LEU A C 1
ATOM 639 O O . LEU A 1 79 ? -14.441 4.944 13.524 1.00 97.19 79 LEU A O 1
ATOM 643 N N . SER A 1 80 ? -15.976 3.393 13.038 1.00 96.19 80 SER A N 1
ATOM 644 C CA . SER A 1 80 ? -15.687 2.501 14.167 1.00 96.19 80 SER A CA 1
ATOM 645 C C . SER A 1 80 ? -14.526 1.531 13.892 1.00 96.19 80 SER A C 1
ATOM 647 O O . SER A 1 80 ? -14.652 0.307 14.053 1.00 96.19 80 SER A O 1
ATOM 649 N N . LEU A 1 81 ? -13.400 2.095 13.448 1.00 97.19 81 LEU A N 1
ATOM 650 C CA . LEU A 1 81 ? -12.195 1.374 13.038 1.00 97.19 81 LEU A CA 1
ATOM 651 C C . LEU A 1 81 ? -11.378 0.863 14.234 1.00 97.19 81 LEU A C 1
ATOM 653 O O . LEU A 1 81 ? -11.234 1.539 15.252 1.00 97.19 81 LEU A O 1
ATOM 657 N N . ASP A 1 82 ? -10.806 -0.330 14.086 1.00 97.06 82 ASP A N 1
ATOM 658 C CA . ASP A 1 82 ? -9.829 -0.898 15.014 1.00 97.06 82 ASP A CA 1
ATOM 659 C C . ASP A 1 82 ? -8.413 -0.439 14.643 1.00 97.06 82 ASP A C 1
ATOM 661 O O . ASP A 1 82 ? -7.708 -1.072 13.854 1.00 97.06 82 ASP A O 1
ATOM 665 N N . TRP A 1 83 ? -7.998 0.679 15.236 1.00 97.50 83 TRP A N 1
ATOM 666 C CA . TRP A 1 83 ? -6.670 1.254 15.034 1.00 97.50 83 TRP A CA 1
ATOM 667 C C . TRP A 1 83 ? -5.532 0.447 15.668 1.00 97.50 83 TRP A C 1
ATOM 669 O O . TRP A 1 83 ? -4.374 0.707 15.358 1.00 97.50 83 TRP A O 1
ATOM 679 N N . THR A 1 84 ? -5.821 -0.548 16.516 1.00 97.75 84 THR A N 1
ATOM 680 C CA . THR A 1 84 ? -4.772 -1.432 17.063 1.00 97.75 84 THR A CA 1
ATOM 681 C C . THR A 1 84 ? -4.187 -2.364 16.000 1.00 97.75 84 THR A C 1
ATOM 683 O O . THR A 1 84 ? -3.129 -2.955 16.201 1.00 97.75 84 THR A O 1
ATOM 686 N N . ARG A 1 85 ? -4.872 -2.481 14.856 1.00 97.06 85 ARG A N 1
ATOM 687 C CA . ARG A 1 85 ? -4.501 -3.307 13.701 1.00 97.06 85 ARG A CA 1
ATOM 688 C C . ARG A 1 85 ? -4.131 -2.475 12.476 1.00 97.06 85 ARG A C 1
ATOM 690 O O . ARG A 1 85 ? -4.214 -2.974 11.355 1.00 97.06 85 ARG A O 1
ATOM 697 N N . GLU A 1 86 ? -3.777 -1.212 12.682 1.00 97.81 86 GLU A N 1
ATOM 698 C CA . GLU A 1 86 ? -3.317 -0.347 11.604 1.00 97.81 86 GLU A CA 1
ATOM 699 C C . GLU A 1 86 ? -2.007 -0.859 10.997 1.00 97.81 86 GLU A C 1
ATOM 701 O O . GLU A 1 86 ? -1.121 -1.343 11.701 1.00 97.81 86 GLU A O 1
ATOM 706 N N . LEU A 1 87 ? -1.886 -0.732 9.677 1.00 96.88 87 LEU A N 1
ATOM 707 C CA . LEU A 1 87 ? -0.660 -1.027 8.945 1.00 96.88 87 LEU A CA 1
ATOM 708 C C . LEU A 1 87 ? -0.402 0.026 7.871 1.00 96.88 87 LEU A C 1
ATOM 710 O O . LEU A 1 87 ? -1.335 0.616 7.329 1.00 96.88 87 LEU A O 1
ATOM 714 N N . SER A 1 88 ? 0.864 0.212 7.519 1.00 97.06 88 SER A N 1
ATOM 715 C CA . SER A 1 88 ? 1.282 0.985 6.352 1.00 97.06 88 SER A CA 1
ATOM 716 C C . SER A 1 88 ? 2.214 0.131 5.506 1.00 97.06 88 SER A C 1
ATOM 718 O O . SER A 1 88 ? 3.152 -0.468 6.036 1.00 97.06 88 SER A O 1
ATOM 720 N N . THR A 1 89 ? 1.976 0.049 4.195 1.00 97.06 89 THR A N 1
ATOM 721 C CA . THR A 1 89 ? 2.771 -0.833 3.324 1.00 97.06 89 THR A CA 1
ATOM 722 C C . THR A 1 89 ? 4.225 -0.380 3.179 1.00 97.06 89 THR A C 1
ATOM 724 O O . THR A 1 89 ? 5.077 -1.207 2.849 1.00 97.06 89 THR A O 1
ATOM 727 N N . CYS A 1 90 ? 4.527 0.888 3.488 1.00 95.44 90 CYS A N 1
ATOM 728 C CA . CYS A 1 90 ? 5.882 1.439 3.488 1.00 95.44 90 CYS A CA 1
ATOM 729 C C . CYS A 1 90 ? 6.679 1.188 4.780 1.00 95.44 90 CYS A C 1
ATOM 731 O O . CYS A 1 90 ? 7.875 1.481 4.821 1.00 95.44 90 CYS A O 1
ATOM 733 N N . ASP A 1 91 ? 6.063 0.610 5.817 1.00 96.00 91 ASP A N 1
ATOM 734 C CA . ASP A 1 91 ? 6.738 0.304 7.080 1.00 96.00 91 ASP A CA 1
ATOM 735 C C . ASP A 1 91 ? 7.660 -0.932 6.940 1.00 96.00 91 ASP A C 1
ATOM 737 O O . ASP A 1 91 ? 7.220 -1.969 6.424 1.00 96.00 91 ASP A O 1
ATOM 741 N N . PRO A 1 92 ? 8.918 -0.889 7.432 1.00 97.00 92 PRO A N 1
ATOM 742 C CA . PRO A 1 92 ? 9.820 -2.046 7.441 1.00 97.00 92 PRO A CA 1
ATOM 743 C C . PRO A 1 92 ? 9.247 -3.303 8.096 1.00 97.00 92 PRO A C 1
ATOM 745 O O . PRO A 1 92 ? 9.526 -4.424 7.663 1.00 97.00 92 PRO A O 1
ATOM 748 N N . SER A 1 93 ? 8.425 -3.148 9.130 1.00 96.81 93 SER A N 1
ATOM 749 C CA . SER A 1 93 ? 7.734 -4.251 9.796 1.00 96.81 93 SER A CA 1
ATOM 750 C C . SER A 1 93 ? 6.711 -4.947 8.892 1.00 96.81 93 SER A C 1
ATOM 752 O O . SER A 1 93 ? 6.451 -6.137 9.096 1.00 96.81 93 SER A O 1
ATOM 754 N N . TYR A 1 94 ? 6.199 -4.253 7.871 1.00 97.38 94 TYR A N 1
ATOM 755 C CA . TYR A 1 94 ? 5.294 -4.789 6.860 1.00 97.38 94 TYR A CA 1
ATOM 756 C C . TYR A 1 94 ? 6.063 -5.359 5.663 1.00 97.38 94 TYR A C 1
ATOM 758 O O . TYR A 1 94 ? 6.002 -6.566 5.406 1.00 97.38 94 TYR A O 1
ATOM 766 N N . TYR A 1 95 ? 6.832 -4.532 4.941 1.00 97.38 95 TYR A N 1
ATOM 767 C CA . TYR A 1 95 ? 7.400 -4.940 3.648 1.00 97.38 95 TYR A CA 1
ATOM 768 C C . TYR A 1 95 ? 8.476 -6.027 3.759 1.00 97.38 95 TYR A C 1
ATOM 770 O O . TYR A 1 95 ? 8.747 -6.710 2.767 1.00 97.38 95 TYR A O 1
ATOM 778 N N . LYS A 1 96 ? 9.059 -6.257 4.949 1.00 97.88 96 LYS A N 1
ATOM 779 C CA . LYS A 1 96 ? 9.965 -7.395 5.189 1.00 97.88 96 LYS A CA 1
ATOM 780 C C . LYS A 1 96 ? 9.317 -8.734 4.828 1.00 97.88 96 LYS A C 1
ATOM 782 O O . LYS A 1 96 ? 9.991 -9.636 4.334 1.00 97.88 96 LYS A O 1
ATOM 787 N N . TRP A 1 97 ? 8.004 -8.864 5.031 1.00 98.06 97 TRP A N 1
ATOM 788 C CA . TRP A 1 97 ? 7.263 -10.077 4.692 1.00 98.06 97 TRP A CA 1
ATOM 789 C C . TRP A 1 97 ? 7.047 -10.206 3.187 1.00 98.06 97 TRP A C 1
ATOM 791 O O . TRP A 1 97 ? 7.140 -11.311 2.656 1.00 98.06 97 TRP A O 1
ATOM 801 N N . THR A 1 98 ? 6.858 -9.089 2.483 1.00 97.12 98 THR A N 1
ATOM 802 C CA . THR A 1 98 ? 6.800 -9.055 1.015 1.00 97.12 98 THR A CA 1
ATOM 803 C C . THR A 1 98 ? 8.144 -9.448 0.401 1.00 97.12 98 THR A C 1
ATOM 805 O O . THR A 1 98 ? 8.185 -10.279 -0.504 1.00 97.12 98 THR A O 1
ATOM 808 N N . GLN A 1 99 ? 9.257 -8.929 0.933 1.00 98.00 99 GLN A N 1
ATOM 809 C CA . GLN A 1 99 ? 10.612 -9.322 0.524 1.00 98.00 99 GLN A CA 1
ATOM 810 C C . GLN A 1 99 ? 10.870 -10.810 0.789 1.00 98.00 99 GLN A C 1
ATOM 812 O O . GLN A 1 99 ? 11.358 -11.529 -0.085 1.00 98.00 99 GLN A O 1
ATOM 817 N N . TRP A 1 100 ? 10.497 -11.299 1.975 1.00 98.31 100 TRP A N 1
ATOM 818 C CA . TRP A 1 100 ? 10.607 -12.714 2.322 1.00 98.31 100 TRP A CA 1
ATOM 819 C C . TRP A 1 100 ? 9.801 -13.600 1.365 1.00 98.31 100 TRP A C 1
ATOM 821 O O . TRP A 1 100 ? 10.339 -14.578 0.841 1.00 98.31 100 TRP A O 1
ATOM 831 N N . LEU A 1 101 ? 8.545 -13.241 1.082 1.00 98.25 101 LEU A N 1
ATOM 832 C CA . LEU A 1 101 ? 7.678 -13.973 0.158 1.00 98.25 101 LEU A CA 1
ATOM 833 C C . LEU A 1 101 ? 8.263 -13.987 -1.256 1.00 98.25 101 LEU A C 1
ATOM 835 O O . LEU A 1 101 ? 8.322 -15.044 -1.880 1.00 98.25 101 LEU A O 1
ATOM 839 N N . PHE A 1 102 ? 8.761 -12.847 -1.736 1.00 98.00 102 PHE A N 1
ATOM 840 C CA . PHE A 1 102 ? 9.424 -12.755 -3.033 1.00 98.00 102 PHE A CA 1
ATOM 841 C C . PHE A 1 102 ? 10.603 -13.729 -3.139 1.00 98.00 102 PHE A C 1
ATOM 843 O O . PHE A 1 102 ? 10.696 -14.483 -4.105 1.00 98.00 102 PHE A O 1
ATOM 850 N N . ILE A 1 103 ? 11.463 -13.792 -2.116 1.00 98.25 103 ILE A N 1
ATOM 851 C CA . ILE A 1 103 ? 12.597 -14.728 -2.080 1.00 98.25 103 ILE A CA 1
ATOM 852 C C . ILE A 1 103 ? 12.115 -16.185 -2.100 1.00 98.25 103 ILE A C 1
ATOM 854 O O . ILE A 1 103 ? 12.737 -17.027 -2.752 1.00 98.25 103 ILE A O 1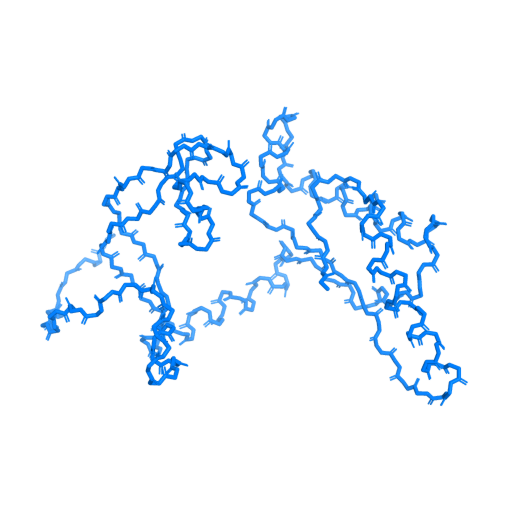
ATOM 858 N N . LYS A 1 104 ? 11.015 -16.510 -1.408 1.00 98.31 104 LYS A N 1
ATOM 859 C CA . LYS A 1 104 ? 10.425 -17.859 -1.453 1.00 98.31 104 LYS A CA 1
ATOM 860 C C . LYS A 1 104 ? 9.919 -18.208 -2.850 1.00 98.31 10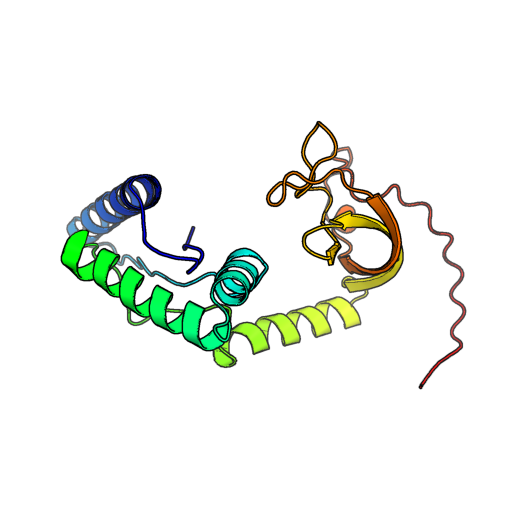4 LYS A C 1
ATOM 862 O O . LYS A 1 104 ? 10.236 -19.287 -3.343 1.00 98.31 104 LYS A O 1
ATOM 867 N N . LEU A 1 105 ? 9.206 -17.291 -3.501 1.00 97.56 105 LEU A N 1
ATOM 868 C CA . LEU A 1 105 ? 8.718 -17.471 -4.869 1.00 97.56 105 LEU A CA 1
ATOM 869 C C . LEU A 1 105 ? 9.874 -17.598 -5.867 1.00 97.56 105 LEU A C 1
ATOM 871 O O . LEU A 1 105 ? 9.823 -18.452 -6.748 1.00 97.56 105 LEU A O 1
ATOM 875 N N . TYR A 1 106 ? 10.935 -16.810 -5.700 1.00 97.25 106 TYR A N 1
ATOM 876 C CA . TYR A 1 106 ? 12.139 -16.892 -6.525 1.00 97.25 106 TYR A CA 1
ATOM 877 C C . TYR A 1 106 ? 12.812 -18.262 -6.410 1.00 97.25 106 TYR A C 1
ATOM 879 O O . TYR A 1 106 ? 13.061 -18.920 -7.416 1.00 97.25 106 TYR A O 1
ATOM 887 N N . LYS A 1 107 ? 13.025 -18.747 -5.180 1.00 97.50 107 LYS A N 1
ATOM 888 C CA . LYS A 1 107 ? 13.611 -20.076 -4.931 1.00 97.50 107 LYS A CA 1
ATOM 889 C C . LYS A 1 107 ? 12.753 -21.224 -5.468 1.00 97.50 107 LYS A C 1
ATOM 891 O O . LYS A 1 107 ? 13.298 -22.262 -5.819 1.00 97.50 107 LYS A O 1
ATOM 896 N N . ALA A 1 108 ? 11.438 -21.038 -5.548 1.00 96.31 108 ALA A N 1
ATOM 897 C CA . ALA A 1 108 ? 10.512 -21.996 -6.149 1.00 96.31 108 ALA A CA 1
ATOM 898 C C . ALA A 1 108 ? 10.408 -21.879 -7.686 1.00 96.31 108 ALA A C 1
ATOM 900 O O . ALA A 1 108 ? 9.606 -22.579 -8.298 1.00 96.31 108 ALA A O 1
ATOM 901 N N . GLY A 1 109 ? 11.160 -20.973 -8.323 1.00 94.62 109 GLY A N 1
ATOM 902 C CA . GLY A 1 109 ? 11.079 -20.710 -9.763 1.00 94.62 109 GLY A CA 1
ATOM 903 C C . GLY A 1 109 ? 9.796 -19.996 -10.207 1.00 94.62 109 GLY A C 1
ATOM 904 O O . GLY A 1 109 ? 9.520 -19.920 -11.403 1.00 94.62 109 GLY A O 1
ATOM 905 N N . LEU A 1 110 ? 9.002 -19.475 -9.265 1.00 95.12 110 LEU A N 1
ATOM 906 C CA . LEU A 1 110 ? 7.741 -18.770 -9.519 1.00 95.12 110 LEU A CA 1
ATOM 907 C C . LEU A 1 110 ? 7.933 -17.266 -9.728 1.00 95.12 110 LEU A C 1
ATOM 909 O O . LEU A 1 110 ? 7.135 -16.658 -10.437 1.00 95.12 110 LEU A O 1
ATOM 913 N N . ALA A 1 111 ? 8.981 -16.675 -9.154 1.00 96.19 111 ALA A N 1
ATOM 914 C CA . ALA A 1 111 ? 9.466 -15.345 -9.514 1.00 96.19 111 ALA A CA 1
ATOM 915 C C . ALA A 1 111 ? 10.751 -15.499 -10.330 1.00 96.19 111 ALA A C 1
ATOM 917 O O . ALA A 1 111 ? 11.619 -16.290 -9.969 1.00 96.19 111 ALA A O 1
ATOM 918 N N . TYR A 1 112 ? 10.885 -14.776 -11.436 1.00 94.19 112 TYR A N 1
ATOM 919 C CA . TYR A 1 112 ? 12.035 -14.913 -12.328 1.00 94.19 112 TYR A CA 1
ATOM 920 C C . TYR A 1 112 ? 12.309 -13.613 -13.080 1.00 94.19 112 TYR A C 1
ATOM 922 O O . TYR A 1 112 ? 11.449 -12.738 -13.180 1.00 94.19 112 TYR A O 1
ATOM 930 N N . ARG A 1 113 ? 13.527 -13.481 -13.611 1.00 94.31 113 ARG A N 1
ATOM 931 C CA . ARG A 1 113 ? 13.967 -12.296 -14.348 1.00 94.31 113 ARG A CA 1
ATOM 932 C C . ARG A 1 113 ? 14.267 -12.669 -15.794 1.00 94.31 113 ARG A C 1
ATOM 934 O O . ARG A 1 113 ? 15.064 -13.570 -16.034 1.00 94.31 113 ARG A O 1
ATOM 941 N N . ARG A 1 114 ? 13.686 -11.956 -16.758 1.00 91.44 114 ARG A N 1
ATOM 942 C CA . ARG A 1 114 ? 13.958 -12.167 -18.191 1.00 91.44 114 ARG A CA 1
ATOM 943 C C . ARG A 1 114 ? 14.042 -10.854 -18.953 1.00 91.44 114 ARG A C 1
ATOM 945 O O . ARG A 1 114 ? 13.535 -9.833 -18.492 1.00 91.44 114 ARG A O 1
ATOM 952 N N . LEU A 1 115 ? 14.699 -10.892 -20.109 1.00 92.81 115 LEU A N 1
ATOM 953 C CA . LEU A 1 115 ? 14.624 -9.810 -21.084 1.00 92.81 115 LEU A CA 1
ATOM 954 C C . LEU A 1 115 ? 13.263 -9.890 -21.779 1.00 92.81 115 LEU A C 1
ATOM 956 O O . LEU A 1 115 ? 12.868 -10.962 -22.236 1.00 92.81 115 LEU A O 1
ATOM 960 N N . ALA A 1 116 ? 12.539 -8.780 -21.822 1.00 89.00 116 ALA A N 1
ATOM 961 C CA . ALA A 1 116 ? 11.225 -8.726 -22.437 1.00 89.00 116 ALA A CA 1
ATOM 962 C C . ALA A 1 116 ? 10.946 -7.334 -23.002 1.00 89.00 116 ALA A C 1
ATOM 964 O O . ALA A 1 116 ? 11.545 -6.339 -22.586 1.00 89.00 116 ALA A O 1
ATOM 965 N N . ILE A 1 117 ? 10.020 -7.283 -23.958 1.00 90.12 117 ILE A N 1
ATOM 966 C CA . ILE A 1 117 ? 9.432 -6.027 -24.409 1.00 90.12 117 ILE A CA 1
ATOM 967 C C . ILE A 1 117 ? 8.414 -5.609 -23.351 1.00 90.12 117 ILE A C 1
ATOM 969 O O . ILE A 1 117 ? 7.463 -6.342 -23.081 1.00 90.12 117 ILE A O 1
ATOM 973 N N . VAL A 1 118 ? 8.619 -4.442 -22.753 1.00 90.00 118 VAL A N 1
ATOM 974 C CA . VAL A 1 118 ? 7.777 -3.907 -21.683 1.00 90.00 118 VAL A CA 1
ATOM 975 C C . VAL A 1 118 ? 7.072 -2.626 -22.104 1.00 90.00 118 VAL A C 1
ATOM 977 O O . VAL A 1 118 ? 7.549 -1.902 -22.982 1.00 90.00 118 VAL A O 1
ATOM 980 N N . ASN A 1 119 ? 5.934 -2.362 -21.463 1.00 91.62 119 ASN A N 1
ATOM 981 C CA . ASN A 1 119 ? 5.229 -1.088 -21.542 1.00 91.62 119 ASN A CA 1
ATOM 982 C C . ASN A 1 119 ? 6.021 -0.053 -20.743 1.00 91.62 119 ASN A C 1
ATOM 984 O O . ASN A 1 119 ? 6.299 -0.270 -19.567 1.00 91.62 119 ASN A O 1
ATOM 988 N N . TRP A 1 120 ? 6.399 1.047 -21.376 1.00 92.50 120 TRP A N 1
ATOM 989 C CA . TRP A 1 120 ? 7.160 2.128 -20.766 1.00 92.50 120 TRP A CA 1
ATOM 990 C C . TRP A 1 120 ? 6.352 3.419 -20.796 1.00 92.50 120 TRP A C 1
ATOM 992 O O . TRP A 1 120 ? 5.956 3.873 -21.872 1.00 92.50 120 TRP A O 1
ATOM 1002 N N . ASP A 1 121 ? 6.150 4.012 -19.624 1.00 92.50 121 ASP A N 1
ATOM 1003 C CA . ASP A 1 121 ? 5.600 5.355 -19.493 1.00 92.50 121 ASP A CA 1
ATOM 1004 C C . ASP A 1 121 ? 6.739 6.384 -19.620 1.00 92.50 121 ASP A C 1
ATOM 1006 O O . ASP A 1 121 ? 7.648 6.390 -18.786 1.00 92.50 121 ASP A O 1
ATOM 1010 N N . PRO A 1 122 ? 6.749 7.239 -20.658 1.00 92.00 122 PRO A N 1
ATOM 1011 C CA . PRO A 1 122 ? 7.803 8.234 -20.839 1.00 92.00 122 PRO A CA 1
ATOM 1012 C C . PRO A 1 122 ? 7.719 9.407 -19.850 1.00 92.00 122 PRO A C 1
ATOM 1014 O O . PRO A 1 122 ? 8.729 10.082 -19.658 1.00 92.00 122 PRO A O 1
ATOM 1017 N N . VAL A 1 123 ? 6.553 9.654 -19.245 1.00 90.25 123 VAL A N 1
ATOM 1018 C CA . VAL A 1 123 ? 6.324 10.739 -18.282 1.00 90.25 123 VAL A CA 1
ATOM 1019 C C . VAL A 1 123 ? 6.693 10.275 -16.880 1.00 90.25 123 VAL A C 1
ATOM 1021 O O . VAL A 1 123 ? 7.549 10.887 -16.250 1.00 90.25 123 VAL A O 1
ATOM 1024 N N . ASP A 1 124 ? 6.124 9.152 -16.434 1.00 86.94 124 ASP A N 1
ATOM 1025 C CA . ASP A 1 124 ? 6.426 8.571 -15.114 1.00 86.94 124 ASP A CA 1
ATOM 1026 C C . ASP A 1 124 ? 7.781 7.836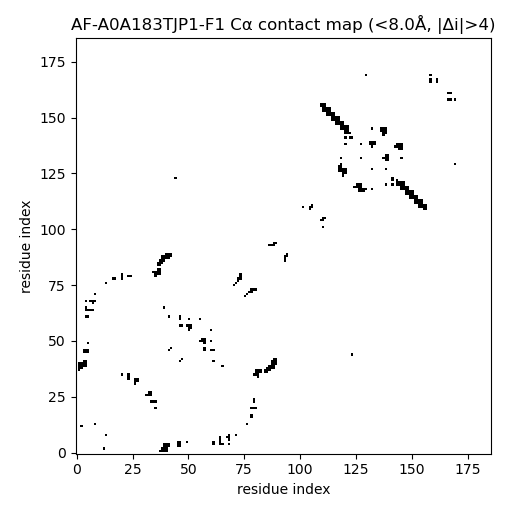 -15.089 1.00 86.94 124 ASP A C 1
ATOM 1028 O O . ASP A 1 124 ? 8.228 7.379 -14.040 1.00 86.94 124 ASP A O 1
ATOM 1032 N N . GLN A 1 125 ? 8.437 7.702 -16.249 1.00 88.25 125 GLN A N 1
ATOM 1033 C CA . GLN A 1 125 ? 9.742 7.057 -16.429 1.00 88.25 125 GLN A CA 1
ATOM 1034 C C . GLN A 1 125 ? 9.832 5.675 -15.770 1.00 88.25 125 GLN A C 1
ATOM 1036 O O . GLN A 1 125 ? 10.829 5.320 -15.138 1.00 88.25 125 GLN A O 1
ATOM 1041 N N . THR A 1 126 ? 8.785 4.871 -15.944 1.00 88.38 126 THR A N 1
ATOM 1042 C CA . THR A 1 126 ? 8.677 3.559 -15.309 1.00 88.38 126 THR A CA 1
ATOM 1043 C C . THR A 1 126 ? 8.047 2.521 -16.227 1.00 88.38 126 THR A C 1
ATOM 1045 O O . THR A 1 126 ? 7.419 2.829 -17.245 1.00 88.38 126 THR A O 1
ATOM 1048 N N . VAL A 1 127 ? 8.238 1.255 -15.863 1.00 89.00 127 VAL A N 1
ATOM 1049 C CA . VAL A 1 127 ? 7.594 0.126 -16.531 1.00 89.00 127 VAL A CA 1
ATOM 1050 C C . VAL A 1 127 ? 6.178 -0.040 -15.992 1.00 89.00 127 VAL A C 1
ATOM 1052 O O . VAL A 1 127 ? 5.966 -0.073 -14.782 1.00 89.00 127 VAL A O 1
ATOM 1055 N N . LEU A 1 128 ? 5.217 -0.207 -16.898 1.00 87.81 128 LEU A N 1
ATOM 1056 C CA . LEU A 1 128 ? 3.825 -0.487 -16.569 1.00 87.81 128 LEU A CA 1
ATOM 1057 C C . LEU A 1 128 ? 3.497 -1.967 -16.793 1.00 87.81 128 LEU A C 1
ATOM 1059 O O . LEU A 1 128 ? 3.943 -2.588 -17.762 1.00 87.81 128 LEU A O 1
ATOM 1063 N N . ALA A 1 129 ? 2.678 -2.531 -15.908 1.00 86.88 129 ALA A N 1
ATOM 1064 C CA . ALA A 1 129 ? 2.012 -3.802 -16.173 1.00 86.88 129 ALA A CA 1
ATOM 1065 C C . ALA A 1 129 ? 0.962 -3.627 -17.289 1.00 86.88 129 ALA A C 1
ATOM 1067 O O . ALA A 1 129 ? 0.584 -2.502 -17.619 1.00 86.88 129 ALA A O 1
ATOM 1068 N N . ASN A 1 130 ? 0.494 -4.721 -17.890 1.00 85.56 130 ASN A N 1
ATOM 1069 C CA . ASN A 1 130 ? -0.501 -4.646 -18.969 1.00 85.56 130 ASN A CA 1
ATOM 1070 C C . ASN A 1 130 ? -1.820 -4.033 -18.480 1.00 85.56 130 ASN A C 1
ATOM 1072 O O . ASN A 1 130 ? -2.438 -3.256 -19.193 1.00 85.56 130 ASN A O 1
ATOM 1076 N N . GLU A 1 131 ? -2.197 -4.318 -17.237 1.00 85.31 131 GLU A N 1
ATOM 1077 C CA . GLU A 1 131 ? -3.417 -3.848 -16.576 1.00 85.31 131 GLU A CA 1
ATOM 1078 C C . GLU A 1 131 ? -3.409 -2.337 -16.294 1.00 85.31 131 GLU A C 1
ATOM 1080 O O . GLU A 1 131 ? -4.433 -1.768 -15.929 1.00 85.31 131 GLU A O 1
ATOM 1085 N N . LEU A 1 132 ? -2.250 -1.691 -16.443 1.00 86.81 132 LEU A N 1
ATOM 1086 C CA . LEU A 1 132 ? -2.051 -0.256 -16.242 1.00 86.81 132 LEU A CA 1
ATOM 1087 C C . LEU A 1 132 ? -2.012 0.523 -17.569 1.00 86.81 132 LEU A C 1
ATOM 1089 O O . LEU A 1 132 ? -1.679 1.711 -17.570 1.00 86.81 132 LEU A O 1
ATOM 1093 N N . VAL A 1 133 ? -2.330 -0.139 -18.685 1.00 89.62 133 VAL A N 1
ATOM 1094 C CA . VAL A 1 133 ? -2.461 0.460 -20.016 1.00 89.62 133 VAL A CA 1
ATOM 1095 C C . VAL A 1 133 ? -3.922 0.365 -20.452 1.00 89.62 133 VAL A C 1
ATOM 1097 O O . VAL A 1 133 ? -4.505 -0.719 -20.423 1.00 89.62 133 VAL A O 1
ATOM 1100 N N . ASP A 1 134 ? -4.522 1.493 -20.824 1.00 89.25 134 ASP A N 1
ATOM 1101 C CA . ASP A 1 134 ? -5.909 1.538 -21.293 1.00 89.25 134 ASP A CA 1
ATOM 1102 C C . ASP A 1 134 ? -6.075 0.977 -22.720 1.00 89.25 134 ASP A C 1
ATOM 1104 O O . ASP A 1 134 ? -5.112 0.582 -23.386 1.00 89.25 134 ASP A O 1
ATOM 1108 N N . ALA A 1 135 ? -7.325 0.910 -23.191 1.00 89.19 135 ALA A N 1
ATOM 1109 C CA . ALA A 1 135 ? -7.657 0.360 -24.506 1.00 89.19 135 ALA A CA 1
ATOM 1110 C C . ALA A 1 135 ? -7.053 1.177 -25.663 1.00 89.19 135 ALA A C 1
ATOM 1112 O O . ALA A 1 135 ? -6.797 0.638 -26.741 1.00 89.19 135 ALA A O 1
ATOM 1113 N N . GLU A 1 136 ? -6.787 2.462 -25.433 1.00 90.12 136 GLU A N 1
ATOM 1114 C CA . GLU A 1 136 ? -6.159 3.389 -26.368 1.00 90.12 136 GLU A CA 1
ATOM 1115 C C . GLU A 1 136 ? -4.619 3.347 -26.313 1.00 90.12 136 GLU A C 1
ATOM 1117 O O . GLU A 1 136 ? -3.953 4.084 -27.047 1.00 90.12 136 GLU A O 1
ATOM 1122 N N . GLY A 1 137 ? -4.032 2.481 -25.479 1.00 89.81 137 GLY A N 1
ATOM 1123 C CA . GLY A 1 137 ? -2.585 2.311 -25.361 1.00 89.81 137 GLY A CA 1
ATOM 1124 C C . GLY A 1 137 ? -1.898 3.388 -24.518 1.00 89.81 137 GLY A C 1
ATOM 1125 O O . GLY A 1 137 ? -0.700 3.637 -24.696 1.00 89.81 137 GLY A O 1
ATOM 1126 N N . LYS A 1 138 ? -2.627 4.054 -23.622 1.00 93.50 138 LYS A N 1
ATOM 1127 C CA . LYS A 1 138 ? -2.107 5.099 -22.738 1.00 93.50 138 LYS A CA 1
ATOM 1128 C C . LYS A 1 138 ? -1.970 4.608 -21.305 1.00 93.50 138 LYS A C 1
ATOM 1130 O O . LYS A 1 138 ? -2.647 3.688 -20.856 1.00 93.50 138 LYS A O 1
ATOM 1135 N N . SER A 1 139 ? -1.054 5.237 -20.581 1.00 89.81 139 SER A N 1
ATOM 1136 C CA . SER A 1 139 ? -0.876 5.016 -19.151 1.00 89.81 139 SER A CA 1
ATOM 1137 C C . SER A 1 139 ? -2.132 5.422 -18.390 1.00 89.81 139 SER A C 1
ATOM 1139 O O . SER A 1 139 ? -2.609 6.549 -18.544 1.00 89.81 139 SER A O 1
ATOM 1141 N N . TRP A 1 140 ? -2.612 4.539 -17.512 1.00 83.62 140 TRP A N 1
ATOM 1142 C CA . TRP A 1 140 ? -3.787 4.772 -16.664 1.00 83.62 140 TRP A CA 1
ATOM 1143 C C . TRP A 1 140 ? -3.708 6.059 -15.830 1.00 83.62 140 TRP A C 1
ATOM 1145 O O . TRP A 1 140 ? -4.737 6.569 -15.387 1.00 83.62 140 TRP A O 1
ATOM 1155 N N . ARG A 1 141 ? -2.491 6.555 -15.573 1.00 83.31 141 ARG A N 1
ATOM 1156 C CA . ARG A 1 141 ? -2.254 7.702 -14.701 1.00 83.31 141 ARG A CA 1
ATOM 1157 C C . ARG A 1 141 ? -1.775 8.932 -15.448 1.00 83.31 141 ARG A C 1
ATOM 1159 O O . ARG A 1 141 ? -2.402 9.981 -15.334 1.00 83.31 141 ARG A O 1
ATOM 1166 N N . SER A 1 142 ? -0.655 8.830 -16.160 1.00 86.81 142 SER A N 1
ATOM 1167 C CA . SER A 1 142 ? -0.068 9.990 -16.837 1.00 86.81 142 SER A CA 1
ATOM 1168 C C . SER A 1 142 ? -0.845 10.375 -18.100 1.00 86.81 142 SER A C 1
ATOM 1170 O O . SER A 1 142 ? -0.700 11.488 -18.600 1.00 86.81 142 SER A O 1
ATOM 1172 N N . GLY A 1 143 ? -1.653 9.456 -18.648 1.00 90.25 143 GLY A N 1
ATOM 1173 C CA . GLY A 1 143 ? -2.315 9.616 -19.942 1.00 90.25 143 GLY A CA 1
ATOM 1174 C C . GLY A 1 143 ? -1.348 9.615 -21.132 1.00 90.25 143 GLY A C 1
ATOM 1175 O O . GLY A 1 143 ? -1.779 9.815 -22.271 1.00 90.25 143 GLY A O 1
ATOM 1176 N N . ALA A 1 144 ? -0.049 9.400 -20.898 1.00 92.94 144 ALA A N 1
ATOM 1177 C CA . ALA A 1 144 ? 0.958 9.352 -21.945 1.00 92.94 144 ALA A CA 1
ATOM 1178 C C . ALA A 1 144 ? 0.795 8.096 -22.804 1.00 92.94 144 ALA A C 1
ATOM 1180 O O . ALA A 1 144 ? 0.460 7.021 -22.302 1.00 92.94 144 ALA A O 1
ATOM 1181 N N . VAL A 1 145 ? 1.076 8.226 -24.103 1.00 94.44 145 VAL A N 1
ATOM 1182 C CA . VAL A 1 145 ? 1.122 7.079 -25.017 1.00 94.44 145 VAL A CA 1
ATOM 1183 C C . VAL A 1 145 ? 2.283 6.177 -24.612 1.00 94.44 145 VAL A C 1
ATOM 1185 O O . VAL A 1 145 ? 3.436 6.614 -24.550 1.00 94.44 145 VAL A O 1
ATOM 1188 N N . VAL A 1 146 ? 1.970 4.915 -24.335 1.00 94.12 146 VAL A N 1
ATOM 1189 C CA . VAL A 1 146 ? 2.939 3.935 -23.855 1.00 94.12 146 VAL A CA 1
ATOM 1190 C C . VAL A 1 146 ? 3.893 3.546 -24.977 1.00 94.12 146 VAL A C 1
ATOM 1192 O O . VAL A 1 146 ? 3.488 3.216 -26.091 1.00 94.12 146 VAL A O 1
ATOM 1195 N N . MET A 1 147 ? 5.186 3.527 -24.663 1.00 93.75 147 MET A N 1
ATOM 1196 C CA . MET A 1 147 ? 6.231 3.072 -25.576 1.00 93.75 147 MET A CA 1
ATOM 1197 C C . MET A 1 147 ? 6.604 1.618 -25.289 1.00 93.75 147 MET A C 1
ATOM 1199 O O . MET A 1 147 ? 6.486 1.136 -24.163 1.00 93.75 147 MET A O 1
ATOM 1203 N N . LYS A 1 148 ? 7.110 0.905 -26.297 1.00 91.75 148 LYS A N 1
ATOM 1204 C CA . LYS A 1 148 ? 7.693 -0.429 -26.110 1.00 91.75 148 LYS A CA 1
ATOM 1205 C C . LYS A 1 148 ? 9.205 -0.305 -25.945 1.00 91.75 148 LYS A C 1
ATOM 1207 O O . LYS A 1 148 ? 9.875 0.269 -26.799 1.00 91.75 148 LYS A O 1
ATOM 1212 N N . ARG A 1 149 ? 9.756 -0.856 -24.861 1.00 90.62 149 ARG A N 1
ATOM 1213 C CA . ARG A 1 149 ? 11.210 -0.917 -24.626 1.00 90.62 149 ARG A CA 1
ATOM 1214 C C . ARG A 1 149 ? 11.640 -2.335 -24.297 1.00 90.62 149 ARG A C 1
ATOM 1216 O O . ARG A 1 149 ? 10.919 -3.058 -23.622 1.00 90.62 149 ARG A O 1
ATOM 1223 N N . VAL A 1 150 ? 12.827 -2.729 -24.747 1.00 91.56 150 VAL A N 1
ATOM 1224 C CA . VAL A 1 150 ? 13.437 -3.998 -24.339 1.00 91.56 150 VAL A CA 1
ATOM 1225 C C . VAL A 1 150 ? 14.164 -3.768 -23.020 1.00 91.56 150 VAL A C 1
ATOM 1227 O O . VAL A 1 150 ? 15.082 -2.953 -22.952 1.00 91.56 150 VAL A O 1
ATOM 1230 N N . MET A 1 151 ? 13.743 -4.455 -21.960 1.00 90.56 151 MET A N 1
ATOM 1231 C CA . MET A 1 151 ? 14.333 -4.308 -20.631 1.00 90.56 151 MET A CA 1
ATOM 1232 C C . MET A 1 151 ? 14.328 -5.640 -19.884 1.00 90.56 151 MET A C 1
ATOM 1234 O O . MET A 1 151 ? 13.468 -6.496 -20.093 1.00 90.56 151 MET A O 1
ATOM 1238 N N . ARG A 1 152 ? 15.317 -5.832 -19.009 1.00 91.94 152 ARG A N 1
ATOM 1239 C CA . ARG A 1 152 ? 15.355 -6.983 -18.110 1.00 91.94 152 ARG A CA 1
ATOM 1240 C C . ARG A 1 152 ? 14.481 -6.683 -16.895 1.00 91.94 152 ARG A C 1
ATOM 1242 O O . ARG A 1 152 ? 14.793 -5.767 -16.143 1.00 91.94 152 ARG A O 1
ATOM 1249 N N . GLN A 1 153 ? 13.408 -7.446 -16.715 1.00 91.81 153 GLN A N 1
ATOM 1250 C CA . GLN A 1 153 ? 12.382 -7.194 -15.697 1.00 91.81 153 GLN A CA 1
ATOM 1251 C C . GLN A 1 153 ? 12.031 -8.451 -14.902 1.00 91.81 153 GLN A C 1
ATOM 1253 O O . GLN A 1 153 ? 12.329 -9.575 -15.326 1.00 91.81 153 GLN A O 1
ATOM 1258 N N . TRP A 1 154 ? 11.436 -8.241 -13.727 1.00 92.62 154 TRP A N 1
ATOM 1259 C CA . TRP A 1 154 ? 10.920 -9.301 -12.863 1.00 92.62 154 TRP A CA 1
ATOM 1260 C C . TRP A 1 154 ? 9.495 -9.684 -13.256 1.00 92.62 154 TRP A C 1
ATOM 1262 O O . TRP A 1 154 ? 8.666 -8.826 -13.541 1.00 92.62 154 TRP A O 1
ATOM 1272 N N . TYR A 1 155 ? 9.217 -10.983 -13.235 1.00 91.06 155 TYR A N 1
ATOM 1273 C CA . TYR A 1 155 ? 7.923 -11.565 -13.569 1.00 91.06 155 TYR A CA 1
ATOM 1274 C C . TYR A 1 155 ? 7.540 -12.630 -12.548 1.00 91.06 155 TYR A C 1
ATOM 1276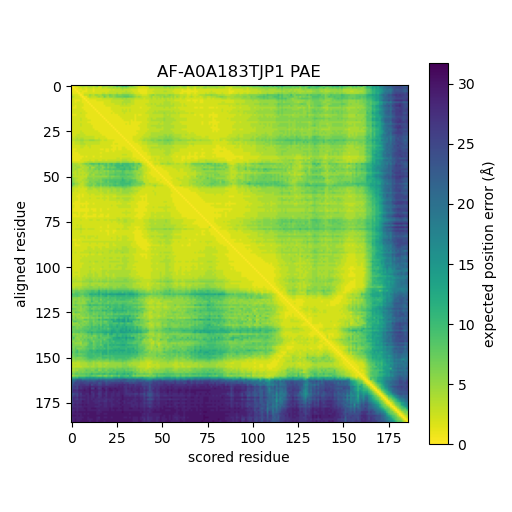 O O . TYR A 1 155 ? 8.402 -13.310 -11.985 1.00 91.06 155 TYR A O 1
ATOM 1284 N N . PHE A 1 156 ? 6.235 -12.818 -12.376 1.00 92.75 156 PHE A N 1
ATOM 1285 C CA . PHE A 1 156 ? 5.673 -13.970 -11.684 1.00 92.75 156 PHE A CA 1
ATOM 1286 C C . PHE A 1 156 ? 5.053 -14.935 -12.697 1.00 92.75 156 PHE A C 1
ATOM 1288 O O . PHE A 1 156 ? 4.456 -14.506 -13.683 1.00 92.75 156 PHE A O 1
ATOM 1295 N N . ARG A 1 157 ? 5.175 -16.245 -12.460 1.00 90.69 157 ARG A N 1
ATOM 1296 C CA . ARG A 1 157 ? 4.544 -17.302 -13.273 1.00 90.69 157 ARG A CA 1
ATOM 1297 C C . ARG A 1 157 ? 3.048 -17.415 -12.974 1.00 90.69 157 ARG A C 1
ATOM 1299 O O . ARG A 1 157 ? 2.574 -18.448 -12.512 1.00 90.69 157 ARG A O 1
ATOM 1306 N N . THR A 1 158 ? 2.298 -16.348 -13.221 1.00 88.19 158 THR A N 1
ATOM 1307 C CA . THR A 1 158 ? 0.845 -16.313 -12.993 1.00 88.19 158 THR A CA 1
ATOM 1308 C C . THR A 1 158 ? 0.098 -17.280 -13.913 1.00 88.19 158 THR A C 1
ATOM 1310 O O . THR A 1 158 ? -0.863 -17.905 -13.476 1.00 88.19 158 THR A O 1
ATOM 1313 N N . LEU A 1 159 ? 0.587 -17.492 -15.142 1.00 83.44 159 LEU A N 1
ATOM 1314 C CA . LEU A 1 159 ? -0.007 -18.425 -16.108 1.00 83.44 159 LEU A CA 1
ATOM 1315 C C . LEU A 1 159 ? -0.045 -19.879 -15.620 1.00 83.44 159 LEU A C 1
ATOM 1317 O O . LEU A 1 159 ? -1.001 -20.587 -15.925 1.00 83.44 159 LEU A O 1
ATOM 1321 N N . ALA A 1 160 ? 0.918 -20.305 -14.794 1.00 84.06 160 ALA A N 1
ATOM 1322 C CA . ALA A 1 160 ? 0.910 -21.638 -14.182 1.00 84.06 160 ALA A CA 1
ATOM 1323 C C . ALA A 1 160 ? -0.308 -21.875 -13.266 1.00 84.06 160 ALA A C 1
ATOM 1325 O O . ALA A 1 160 ? -0.626 -23.015 -12.940 1.00 84.06 160 ALA A O 1
ATOM 1326 N N . TYR A 1 161 ? -0.990 -20.799 -12.867 1.00 86.81 161 TYR A N 1
ATOM 1327 C CA . TYR A 1 161 ? -2.188 -20.806 -12.032 1.00 86.81 161 TYR A CA 1
ATOM 1328 C C . TYR A 1 161 ? -3.437 -20.325 -12.790 1.00 86.81 161 TYR A C 1
ATOM 1330 O O . TYR A 1 161 ? -4.490 -20.127 -12.182 1.00 86.81 161 TYR A O 1
ATOM 1338 N N . SER A 1 162 ? -3.344 -20.135 -14.111 1.00 83.81 162 SER A N 1
ATOM 1339 C CA . SER A 1 162 ? -4.499 -19.806 -14.948 1.00 83.81 162 SER A CA 1
ATOM 1340 C C . SER A 1 162 ? -5.365 -21.046 -15.191 1.00 83.81 162 SER A C 1
ATOM 1342 O O . SER A 1 162 ? -4.868 -22.170 -15.292 1.00 83.81 162 SER A O 1
ATOM 1344 N N . LYS A 1 163 ? -6.688 -20.863 -15.276 1.00 76.94 163 LYS A N 1
ATOM 1345 C CA . LYS A 1 163 ? -7.569 -21.936 -15.753 1.00 76.94 163 LYS A CA 1
ATOM 1346 C C . LYS A 1 163 ? -7.292 -22.165 -17.236 1.00 76.94 163 LYS A C 1
ATOM 1348 O O . LYS A 1 163 ? -7.167 -21.203 -17.990 1.00 76.94 163 LYS A O 1
ATOM 1353 N N . VAL A 1 164 ? -7.269 -23.428 -17.662 1.00 58.84 164 VAL A N 1
ATOM 1354 C CA . VAL A 1 164 ? -7.168 -23.792 -19.084 1.00 58.84 164 VAL A CA 1
ATOM 1355 C C . VAL A 1 164 ? -8.263 -23.050 -19.865 1.00 58.84 164 VAL A C 1
ATOM 1357 O O . VAL A 1 164 ? -9.446 -23.214 -19.574 1.00 58.84 164 VAL A O 1
ATOM 1360 N N . GLY A 1 165 ? -7.863 -22.197 -20.811 1.00 57.44 165 GLY A N 1
ATOM 1361 C CA . GLY A 1 165 ? -8.771 -21.385 -21.634 1.00 57.44 165 GLY A CA 1
ATOM 1362 C C . GLY A 1 165 ? -9.056 -19.964 -21.128 1.00 57.44 165 GLY A C 1
ATOM 1363 O O . GLY A 1 165 ? -9.669 -19.191 -21.855 1.00 57.44 165 GLY A O 1
ATOM 1364 N N . GLN A 1 166 ? -8.589 -19.580 -19.934 1.00 49.81 166 GLN A N 1
ATOM 1365 C CA . GLN A 1 166 ? -8.498 -18.176 -19.520 1.00 49.81 166 GLN A CA 1
ATOM 1366 C C . GLN A 1 166 ? -7.062 -17.695 -19.716 1.00 49.81 166 GLN A C 1
ATOM 1368 O O . GLN A 1 166 ? -6.275 -17.625 -18.773 1.00 49.81 166 GLN A O 1
ATOM 1373 N N . THR A 1 167 ? -6.712 -17.348 -20.953 1.00 41.56 167 THR A N 1
ATOM 1374 C CA . THR A 1 167 ? -5.581 -16.452 -21.188 1.00 41.56 167 THR A CA 1
ATOM 1375 C C . THR A 1 167 ? -5.954 -15.093 -20.615 1.00 41.56 167 THR A C 1
ATOM 1377 O O . THR A 1 167 ? -6.618 -14.283 -21.253 1.00 41.56 167 THR A O 1
ATOM 1380 N N . VAL A 1 168 ? -5.541 -14.841 -19.375 1.00 44.53 168 VAL A N 1
ATOM 1381 C CA . VAL A 1 168 ? -5.151 -13.479 -19.020 1.00 44.53 168 VAL A CA 1
ATOM 1382 C C . VAL A 1 168 ? -3.915 -13.242 -19.882 1.00 44.53 168 VAL A C 1
ATOM 1384 O O . VAL A 1 168 ? -2.945 -13.983 -19.724 1.00 44.53 168 VAL A O 1
ATOM 1387 N N . ASP A 1 169 ? -3.994 -12.345 -20.867 1.00 42.47 169 ASP A N 1
ATOM 1388 C CA . ASP A 1 169 ? -2.939 -12.069 -21.855 1.00 42.47 169 ASP A CA 1
ATOM 1389 C C . ASP A 1 169 ? -1.675 -11.504 -21.179 1.00 42.47 169 ASP A C 1
ATOM 1391 O O . ASP A 1 169 ? -1.324 -10.325 -21.253 1.00 42.47 169 ASP A O 1
ATOM 1395 N N . VAL A 1 170 ? -0.961 -12.376 -20.476 1.00 45.50 170 VAL A N 1
ATOM 1396 C CA . VAL A 1 170 ? 0.297 -12.093 -19.803 1.00 45.50 170 VAL A CA 1
ATOM 1397 C C . VAL A 1 170 ? 1.353 -12.945 -20.486 1.00 45.50 170 VAL A C 1
ATOM 1399 O O . VAL A 1 170 ? 1.815 -13.938 -19.946 1.00 45.50 170 VAL A O 1
ATOM 1402 N N . CYS A 1 171 ? 1.733 -12.510 -21.690 1.00 40.84 171 CYS A N 1
ATOM 1403 C CA . CYS A 1 171 ? 2.756 -13.101 -22.557 1.00 40.84 171 CYS A CA 1
ATOM 1404 C C . CYS A 1 171 ? 2.458 -14.520 -23.065 1.00 40.84 171 CYS A C 1
ATOM 1406 O O . CYS A 1 171 ? 2.444 -15.489 -22.320 1.00 40.84 171 CYS A O 1
ATOM 1408 N N . SER A 1 172 ? 2.348 -14.650 -24.387 1.00 37.78 172 SER A N 1
ATOM 1409 C CA . SER A 1 172 ? 2.392 -15.932 -25.086 1.00 37.78 172 SER A CA 1
ATOM 1410 C C . SER A 1 172 ? 3.681 -16.691 -24.740 1.00 37.78 172 SER A C 1
ATOM 1412 O O . SER A 1 172 ? 4.775 -16.298 -25.159 1.00 37.78 172 SER A O 1
ATOM 1414 N N . ASP A 1 173 ? 3.551 -17.772 -23.977 1.00 42.69 173 ASP A N 1
ATOM 1415 C CA . ASP A 1 173 ? 4.637 -18.691 -23.653 1.00 42.69 173 ASP A CA 1
ATOM 1416 C C . ASP A 1 173 ? 5.089 -19.449 -24.909 1.00 42.69 173 ASP A C 1
ATOM 1418 O O . ASP A 1 173 ? 4.544 -20.483 -25.290 1.00 42.69 173 ASP A O 1
ATOM 1422 N N . LYS A 1 174 ? 6.136 -18.928 -25.547 1.00 37.94 174 LYS A N 1
ATOM 1423 C CA . LYS A 1 174 ? 7.132 -19.728 -26.265 1.00 37.94 174 LYS A CA 1
ATOM 1424 C C . LYS A 1 174 ? 8.509 -19.185 -25.907 1.00 37.94 174 LYS A C 1
ATOM 1426 O O . LYS A 1 174 ? 9.092 -18.405 -26.650 1.00 37.94 174 LYS A O 1
ATOM 1431 N N . ALA A 1 175 ? 8.992 -19.536 -24.722 1.00 39.34 175 ALA A N 1
ATOM 1432 C CA . ALA A 1 175 ? 10.404 -19.402 -24.402 1.00 39.34 175 ALA A CA 1
ATOM 1433 C C . ALA A 1 175 ? 11.017 -20.799 -24.495 1.00 39.34 175 ALA A C 1
ATOM 1435 O O . ALA A 1 175 ? 10.655 -21.679 -23.718 1.00 39.34 175 ALA A O 1
ATOM 1436 N N . ASP A 1 176 ? 11.898 -20.999 -25.474 1.00 34.06 176 ASP A N 1
ATOM 1437 C CA . ASP A 1 176 ? 12.731 -22.192 -25.565 1.00 34.06 176 ASP A CA 1
ATOM 1438 C C . ASP A 1 176 ? 13.540 -22.349 -24.274 1.00 34.06 176 ASP A C 1
ATOM 1440 O O . ASP A 1 176 ? 14.273 -21.455 -23.842 1.00 34.06 176 ASP A O 1
ATOM 1444 N N . PHE A 1 177 ? 13.367 -23.503 -23.637 1.00 45.53 177 PHE A N 1
ATOM 1445 C CA . PHE A 1 177 ? 14.043 -23.869 -22.404 1.00 45.53 177 PHE A CA 1
ATOM 1446 C C . PHE A 1 177 ? 15.329 -24.622 -22.730 1.00 45.53 177 PHE A C 1
ATOM 1448 O O . PHE A 1 177 ? 15.386 -25.845 -22.638 1.00 45.53 177 PHE A O 1
ATOM 1455 N N . THR A 1 178 ? 16.390 -23.892 -23.053 1.00 31.45 178 THR A N 1
ATOM 1456 C CA . THR A 1 178 ? 17.750 -24.405 -22.870 1.00 31.45 178 THR A CA 1
ATOM 1457 C C . THR A 1 178 ? 18.329 -23.748 -21.627 1.00 31.45 178 THR A C 1
ATOM 1459 O O . THR A 1 178 ? 18.672 -22.567 -21.630 1.00 31.45 178 THR A O 1
ATOM 1462 N N . HIS A 1 179 ? 18.384 -24.502 -20.529 1.00 40.22 179 HIS A N 1
ATOM 1463 C CA . HIS A 1 179 ? 19.229 -24.156 -19.392 1.00 40.22 179 HIS A CA 1
ATOM 1464 C C . HIS A 1 179 ? 20.687 -24.156 -19.864 1.00 40.22 179 HIS A C 1
ATOM 1466 O O . HIS A 1 179 ? 21.271 -25.223 -20.024 1.00 40.22 179 HIS A O 1
ATOM 1472 N N . SER A 1 180 ? 21.283 -22.981 -20.057 1.00 31.58 180 SER A N 1
ATOM 1473 C CA . SER A 1 180 ? 22.711 -22.824 -19.804 1.00 31.58 180 SER A CA 1
ATOM 1474 C C . SER A 1 180 ? 22.844 -22.229 -18.409 1.00 31.58 180 SER A C 1
ATOM 1476 O O . SER A 1 180 ? 22.643 -21.035 -18.182 1.00 31.58 180 SER A O 1
ATOM 1478 N N . SER A 1 181 ? 23.110 -23.104 -17.446 1.00 38.34 181 SER A N 1
ATOM 1479 C CA . SER A 1 181 ? 23.910 -22.735 -16.291 1.00 38.34 181 SER A CA 1
ATOM 1480 C C . SER A 1 181 ? 25.238 -22.239 -16.838 1.00 38.34 181 SER A C 1
ATOM 1482 O O . SER A 1 181 ? 26.029 -23.071 -17.252 1.00 38.34 181 SER A O 1
ATOM 1484 N N . ASP A 1 182 ? 25.388 -20.930 -16.985 1.00 37.22 182 ASP A N 1
ATOM 1485 C CA . ASP A 1 182 ? 26.649 -20.219 -16.820 1.00 37.22 182 ASP A CA 1
ATOM 1486 C C . ASP A 1 182 ? 26.404 -18.712 -16.968 1.00 37.22 182 ASP A C 1
ATOM 1488 O O . ASP A 1 182 ? 25.582 -18.248 -17.759 1.00 37.22 182 ASP A O 1
ATOM 1492 N N . ASP A 1 183 ? 27.150 -17.993 -16.139 1.00 34.25 183 ASP A N 1
ATOM 1493 C CA . ASP A 1 183 ? 27.539 -16.597 -16.259 1.00 34.25 183 ASP A CA 1
ATOM 1494 C C . ASP A 1 183 ? 26.837 -15.489 -15.444 1.00 34.25 183 ASP A C 1
ATOM 1496 O O . ASP A 1 183 ? 25.646 -15.180 -15.537 1.00 34.25 183 ASP A O 1
ATOM 1500 N N . PHE A 1 184 ? 27.744 -14.812 -14.728 1.00 32.03 184 PHE A N 1
ATOM 1501 C CA . PHE A 1 184 ? 27.705 -13.499 -14.091 1.00 32.03 184 PHE A CA 1
ATOM 1502 C C . PHE A 1 184 ? 27.191 -13.421 -12.648 1.00 32.03 184 PHE A C 1
ATOM 1504 O O . PHE A 1 184 ? 26.150 -12.844 -12.333 1.00 32.03 184 PHE A O 1
ATOM 1511 N N . TYR A 1 185 ? 28.058 -13.899 -11.747 1.00 34.78 185 TYR A N 1
ATOM 1512 C CA . TYR A 1 185 ? 28.524 -13.043 -10.654 1.00 34.78 185 TYR A CA 1
ATOM 1513 C C . TYR A 1 185 ? 29.243 -11.827 -11.256 1.00 34.78 185 TYR A C 1
ATOM 1515 O O . TYR A 1 185 ? 30.257 -12.010 -11.927 1.00 34.78 185 TYR A O 1
ATOM 1523 N N . LEU A 1 186 ? 28.684 -10.633 -11.050 1.00 33.16 186 LEU A N 1
ATOM 1524 C CA . LEU A 1 186 ? 29.335 -9.347 -10.753 1.00 33.16 186 LEU A CA 1
ATOM 1525 C C . LEU A 1 186 ? 28.238 -8.291 -10.551 1.00 33.16 186 LEU A C 1
ATOM 1527 O O . LEU A 1 186 ? 27.341 -8.193 -11.420 1.00 33.16 186 LEU A O 1
#

Solvent-accessible surface area (backbone atoms 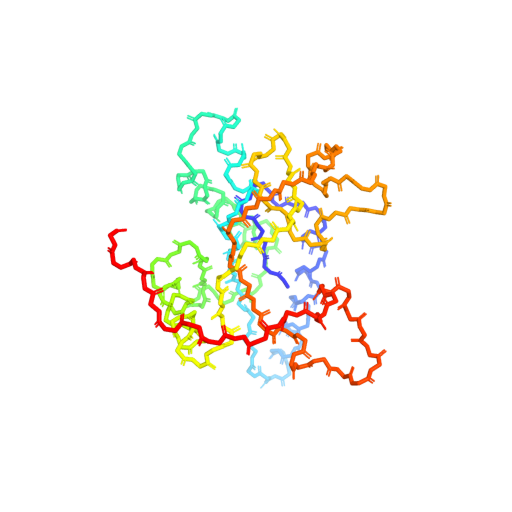only — not comparable to full-atom values): 11243 Å² total; per-residue (Å²): 138,61,51,66,31,60,53,78,81,50,72,73,54,50,56,58,52,50,57,52,40,54,50,47,52,56,42,42,77,67,75,43,92,70,89,44,64,52,46,32,48,52,63,60,63,66,31,42,51,57,11,57,80,65,77,42,57,42,70,58,48,31,51,54,18,44,53,54,37,53,45,41,43,50,72,75,64,59,50,81,59,40,71,92,61,55,49,44,54,66,37,68,90,46,40,52,54,56,54,51,48,50,53,51,33,36,76,69,68,38,32,50,74,48,79,42,82,40,43,28,36,80,83,80,68,41,79,47,60,75,91,44,40,46,98,88,45,21,31,74,78,83,61,43,70,49,42,83,43,81,46,77,44,82,47,66,59,59,71,86,74,44,58,94,89,52,78,72,90,72,69,89,89,79,76,86,86,74,88,69,92,74,90,75,93,126

Radius of gyration: 20.86 Å; Cα contacts (8 Å, |Δi|>4): 211; chains: 1; bounding box: 55×44×46 Å

Sequence (186 aa):
MFPYPSGRLHMGHLRVYTVADVLARYYRSRNHTVIFPMGWDAFGLPAENAAIDRSILPSVWTSDNINSMREQLTRDMLLSLDWTRELSTCDPSYYKWTQWLFIKLYKAGLAYRRLAIVNWDPVDQTVLANELVDAEGKSWRSGAVVMKRVMRQWYFRTLAYSKVGQTVDVCSDKADFTHSSDDFYL

Mean predicted aligned error: 8.38 Å

pLDDT: mean 86.81, std 18.14, range [31.45, 98.5]

Nearest PDB structures (foldseek):
  7nu5-assembly1_A  TM=8.579E-01  e=4.584E-18  Neisseria gonorrhoeae
  5ah5-assembly2_A  TM=9.843E-01  e=4.691E-16  Rhizobium rhizogenes K84
  4zt5-assembly2_B  TM=7.901E-01  e=7.976E-09  Trypanosoma brucei brucei TREU927
  4mvy-assembly2_B  TM=7.819E-01  e=2.885E-08  Trypanosoma brucei
  4ega-assembly2_B  TM=7.816E-01  e=6.654E-08  Trypanosoma brucei brucei TREU927

InterPro domains:
  IPR001412 Aminoacyl-tRNA synthetase, class I, conserved site [PS00178] (3-14)
  IPR002300 Aminoacyl-tRNA synthetase, class Ia [PF00133] (3-158)
  IPR002302 Leucine-tRNA ligase [PR00985] (89-106)
  IPR002302 Leucine-tRNA ligase [PR00985] (115-131)
  IPR002302 Leucine-tRNA ligase [PR00985] (148-161)
  IPR002302 Leucine-tRNA ligase [PTHR43740] (1-163)
  IPR014729 Rossmann-like alpha/beta/alpha sandwich fold [G3DSA:3.40.50.620] (1-178)

Organism: Schistocephalus solidus (NCBI:txid70667)

Secondary structure (DSSP, 8-state):
-PPP-SS---HHHHHHHHHHHHHHHHHHHTT-----EEEE---SHHHHHHHHTTT--HHHHHHHHHHHHHHIIIIIS----EEEEEEETTSHHHHHHHHHHHHHHHHTTSEEEEEEEEEEETTTTEEEPGGGB-TTSBBTTT-PBPEEEEEEEEEE-GGGGSPTT----S----------------